Protein AF-A0A7X9HIG4-F1 (afdb_monomer)

Radius of gyration: 41.58 Å; Cα contacts (8 Å, |Δi|>4): 107; chains: 1; bounding box: 133×72×73 Å

pLDDT: mean 83.53, std 14.04, range [39.44, 98.5]

Solvent-accessible surface area (backbone atoms only — not comparable to full-atom values): 12980 Å² total; per-residue (Å²): 139,86,84,86,85,83,86,83,86,75,85,58,63,63,60,52,52,52,52,51,54,51,50,56,64,64,66,71,72,75,78,81,70,70,78,56,66,58,73,78,48,73,57,93,93,47,72,43,32,54,73,74,52,82,85,87,81,63,101,82,67,49,76,67,55,52,52,52,52,52,50,52,50,51,53,51,49,53,54,50,50,56,50,49,55,49,46,68,73,69,54,54,74,74,76,65,63,51,64,67,61,52,50,53,52,49,51,52,52,50,53,50,53,51,50,52,49,51,49,66,72,70,57,80,78,79,77,48,70,66,57,52,52,50,51,46,65,78,45,45,85,79,71,62,73,96,59,67,67,48,66,47,76,49,78,41,65,58,93,82,52,81,66,58,68,58,55,54,52,28,69,75,47,78,44,75,68,31,45,52,50,49,51,58,50,33,78,76,57,39,82,43,74,48,78,38,69,95,45,76,44,50,60,76,79,74,109

Secondary structure (DSSP, 8-state):
-PPPPPP----THHHHHHHHHHHHHHHT---------SEEEEETTEEEEGGGS-----TT--HHHHHHHHHHHHHHHHHHHHHHHHHHHHS-HHHH--HHHHHHHHHHHHHHHHHHHHHHHH------HHHHHHHHHHTGGGG--SS-EE-SEEEE--TT-TTHHHHHHHHHS--HHHHHHHHHHHHHH-SEEEE-TT--EEGGGT-

Structure (mmCIF, N/CA/C/O backbone):
data_AF-A0A7X9HIG4-F1
#
_entry.id   AF-A0A7X9HIG4-F1
#
loop_
_atom_site.group_PDB
_atom_site.id
_atom_site.type_symbol
_atom_site.label_atom_id
_atom_site.label_alt_id
_atom_site.label_comp_id
_atom_site.label_asym_id
_atom_site.label_entity_id
_atom_site.label_seq_id
_atom_site.pdbx_PDB_ins_code
_atom_site.Cartn_x
_atom_site.Cartn_y
_atom_site.Cartn_z
_atom_site.occupancy
_atom_site.B_iso_or_equiv
_atom_site.auth_seq_id
_atom_site.auth_comp_id
_atom_site.auth_asym_id
_atom_site.auth_atom_id
_atom_site.pdbx_PDB_model_num
ATOM 1 N N . MET A 1 1 ? 84.918 -50.912 -11.065 1.00 39.44 1 MET A N 1
ATOM 2 C CA . MET A 1 1 ? 84.453 -50.068 -12.187 1.00 39.44 1 MET A CA 1
ATOM 3 C C . MET A 1 1 ? 82.941 -49.913 -12.063 1.00 39.44 1 MET A C 1
ATOM 5 O O . MET A 1 1 ? 82.268 -50.929 -12.184 1.00 39.44 1 MET A O 1
ATOM 9 N N . PRO A 1 2 ? 82.396 -48.730 -11.730 1.00 42.28 2 PRO A N 1
ATOM 10 C CA . PRO A 1 2 ? 80.953 -48.512 -11.699 1.00 42.28 2 PRO A CA 1
ATOM 11 C C . PRO A 1 2 ? 80.461 -47.906 -13.023 1.00 42.28 2 PRO A C 1
ATOM 13 O O . PRO A 1 2 ? 81.111 -47.033 -13.593 1.00 42.28 2 PRO A O 1
ATOM 16 N N . VAL A 1 3 ? 79.308 -48.370 -13.503 1.00 40.38 3 VAL A N 1
ATOM 17 C CA . VAL A 1 3 ? 78.622 -47.850 -14.695 1.00 40.38 3 VAL A CA 1
ATOM 18 C C . VAL A 1 3 ? 77.468 -46.964 -14.221 1.00 40.38 3 VAL A C 1
ATOM 20 O O . VAL A 1 3 ? 76.583 -47.437 -13.513 1.00 40.38 3 VAL A O 1
ATOM 23 N N . GLN A 1 4 ? 77.479 -45.679 -14.584 1.00 42.81 4 GLN A N 1
ATOM 24 C CA . GLN A 1 4 ? 76.347 -44.769 -14.381 1.00 42.81 4 GLN A CA 1
ATOM 25 C C . GLN A 1 4 ? 75.373 -44.879 -15.560 1.00 42.81 4 GLN A C 1
ATOM 27 O O . GLN A 1 4 ? 75.762 -44.711 -16.714 1.00 42.81 4 GLN A O 1
ATOM 32 N N . ILE A 1 5 ? 74.098 -45.133 -15.261 1.00 50.16 5 ILE A N 1
ATOM 33 C CA . ILE A 1 5 ? 72.997 -45.141 -16.231 1.00 50.16 5 ILE A CA 1
ATOM 34 C C . ILE A 1 5 ? 72.329 -43.759 -16.201 1.00 50.16 5 ILE A C 1
ATOM 36 O O . ILE A 1 5 ? 71.767 -43.365 -15.183 1.00 50.16 5 ILE A O 1
ATOM 40 N N . TYR A 1 6 ? 72.369 -43.030 -17.318 1.00 44.28 6 TYR A N 1
ATOM 41 C CA . TYR A 1 6 ? 71.594 -41.802 -17.521 1.00 44.28 6 TYR A CA 1
ATOM 42 C C . TYR A 1 6 ? 70.259 -42.133 -18.203 1.00 44.28 6 TYR A C 1
ATOM 44 O O . TYR A 1 6 ? 70.237 -42.609 -19.338 1.00 44.28 6 TYR A O 1
ATOM 52 N N . VAL A 1 7 ? 69.136 -41.849 -17.536 1.00 48.25 7 VAL A N 1
ATOM 53 C CA . VAL A 1 7 ? 67.792 -41.930 -18.133 1.00 48.25 7 VAL A CA 1
ATOM 54 C C . VAL A 1 7 ? 67.469 -40.602 -18.821 1.00 48.25 7 VAL A C 1
ATOM 56 O O . VAL A 1 7 ? 67.407 -39.547 -18.195 1.00 48.25 7 VAL A O 1
ATOM 59 N N . ARG A 1 8 ? 67.275 -40.661 -20.140 1.00 41.88 8 ARG A N 1
ATOM 60 C CA . ARG A 1 8 ? 66.945 -39.532 -21.018 1.00 41.88 8 ARG A CA 1
ATOM 61 C C . ARG A 1 8 ? 65.430 -39.311 -21.026 1.00 41.88 8 ARG A C 1
ATOM 63 O O . ARG A 1 8 ? 64.694 -40.096 -21.614 1.00 41.88 8 ARG A O 1
ATOM 70 N N . ILE A 1 9 ? 64.964 -38.242 -20.386 1.00 55.28 9 ILE A N 1
ATOM 71 C CA . ILE A 1 9 ? 63.539 -37.887 -20.307 1.00 55.28 9 ILE A CA 1
ATOM 72 C C . ILE A 1 9 ? 63.127 -37.197 -21.623 1.00 55.28 9 ILE A C 1
ATOM 74 O O . ILE A 1 9 ? 63.681 -36.161 -21.990 1.00 55.28 9 ILE A O 1
ATOM 78 N N . TRP A 1 10 ? 62.194 -37.794 -22.372 1.00 53.44 10 TRP A N 1
ATOM 79 C CA . TRP A 1 10 ? 61.625 -37.237 -23.612 1.00 53.44 10 TRP A CA 1
ATOM 80 C C . TRP A 1 10 ? 60.600 -36.114 -23.329 1.00 53.44 10 TRP A C 1
ATOM 82 O O . TRP A 1 10 ? 59.953 -36.126 -22.280 1.00 53.44 10 TRP A O 1
ATOM 92 N N . PRO A 1 11 ? 60.393 -35.149 -24.253 1.00 50.03 11 PRO A N 1
ATOM 93 C CA 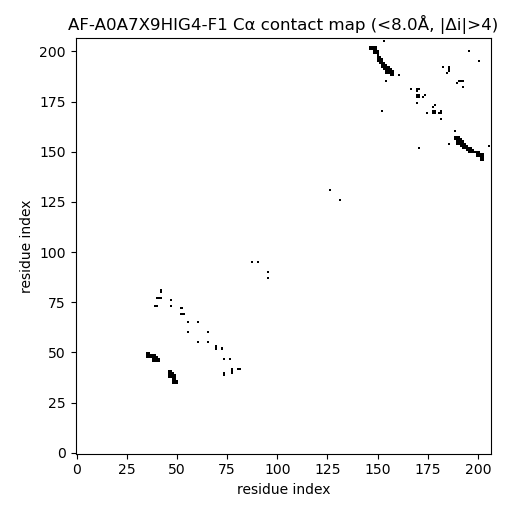. PRO A 1 11 ? 59.603 -33.938 -24.022 1.00 50.03 11 PRO A CA 1
ATOM 94 C C . PRO A 1 11 ? 58.093 -34.197 -24.184 1.00 50.03 11 PRO A C 1
ATOM 96 O O . PRO A 1 11 ? 57.439 -33.632 -25.055 1.00 50.03 11 PRO A O 1
ATOM 99 N N . ALA A 1 12 ? 57.510 -35.046 -23.337 1.00 55.34 12 ALA A N 1
ATOM 100 C CA . ALA A 1 12 ? 56.061 -35.282 -23.316 1.00 55.34 12 ALA A CA 1
ATOM 101 C C . ALA A 1 12 ? 55.268 -34.091 -22.726 1.00 55.34 12 ALA A C 1
ATOM 103 O O . ALA A 1 12 ? 54.062 -33.971 -22.938 1.00 55.34 12 ALA A O 1
ATOM 104 N N . GLY A 1 13 ? 55.944 -33.165 -22.032 1.00 57.47 13 GLY A N 1
ATOM 105 C CA . GLY A 1 13 ? 55.312 -32.054 -21.308 1.00 57.47 13 GLY A CA 1
ATOM 106 C C . GLY A 1 13 ? 54.582 -31.028 -22.183 1.00 57.47 13 GLY A C 1
ATOM 107 O O . GLY A 1 13 ? 53.607 -30.434 -21.730 1.00 57.47 13 GLY A O 1
ATOM 108 N N . LYS A 1 14 ? 54.989 -30.844 -23.450 1.00 57.41 14 LYS A N 1
ATOM 109 C CA . LYS A 1 14 ? 54.321 -29.888 -24.356 1.00 57.41 14 LYS A CA 1
ATOM 110 C C . LYS A 1 14 ? 52.933 -30.369 -24.780 1.00 57.41 14 LYS A C 1
ATOM 112 O O . LYS A 1 14 ? 51.997 -29.578 -24.780 1.00 57.41 14 LYS A O 1
ATOM 117 N N . TYR A 1 15 ? 52.791 -31.660 -25.077 1.00 65.50 15 TYR A N 1
ATOM 118 C CA . TYR A 1 15 ? 51.514 -32.257 -25.477 1.00 65.50 15 TYR A CA 1
ATOM 119 C C . TYR A 1 15 ? 50.568 -32.435 -24.289 1.00 65.50 15 TYR A C 1
ATOM 121 O O . TYR A 1 15 ? 49.371 -32.226 -24.434 1.00 65.50 15 TYR A O 1
ATOM 129 N N . ILE A 1 16 ? 51.107 -32.736 -23.103 1.00 70.81 16 ILE A N 1
ATOM 130 C CA . ILE A 1 16 ? 50.327 -32.828 -21.860 1.00 70.81 16 ILE A CA 1
ATOM 131 C C . ILE A 1 16 ? 49.772 -31.453 -21.463 1.00 70.81 16 ILE A C 1
ATOM 133 O O . ILE A 1 16 ? 48.601 -31.354 -21.112 1.00 70.81 16 ILE A O 1
ATOM 137 N N . SER A 1 17 ? 50.567 -30.386 -21.594 1.00 68.31 17 SER A N 1
ATOM 138 C CA . SER A 1 17 ? 50.106 -29.010 -21.355 1.00 68.31 17 SER A CA 1
ATOM 139 C C . SER A 1 17 ? 49.011 -28.586 -22.347 1.00 68.31 17 SER A C 1
ATOM 141 O O . SER A 1 17 ? 47.991 -28.029 -21.946 1.00 68.31 17 SER A O 1
ATOM 143 N N . LEU A 1 18 ? 49.159 -28.938 -23.630 1.00 73.75 18 LEU A N 1
ATOM 144 C CA . LEU A 1 18 ? 48.149 -28.685 -24.666 1.00 73.75 18 LEU A CA 1
ATOM 145 C C . LEU A 1 18 ? 46.850 -29.475 -24.439 1.00 73.75 18 LEU A C 1
ATOM 147 O O . LEU A 1 18 ? 45.763 -28.934 -24.627 1.00 73.75 18 LEU A O 1
ATOM 151 N N . LEU A 1 19 ? 46.953 -30.728 -23.993 1.00 76.56 19 LEU A N 1
ATOM 152 C CA . LEU A 1 19 ? 45.803 -31.575 -23.673 1.00 76.56 19 LEU A CA 1
ATOM 153 C C . LEU A 1 19 ? 45.064 -31.072 -22.424 1.00 76.56 19 LEU A C 1
ATOM 155 O O . LEU A 1 19 ? 43.836 -31.082 -22.390 1.00 76.56 19 LEU A O 1
ATOM 159 N N . PHE A 1 20 ? 45.797 -30.576 -21.424 1.00 77.12 20 PHE A N 1
ATOM 160 C CA . PHE A 1 20 ? 45.222 -29.981 -20.217 1.00 77.12 20 PHE A CA 1
ATOM 161 C C . PHE A 1 20 ? 44.523 -28.646 -20.517 1.00 77.12 20 PHE A C 1
ATOM 163 O O . PHE A 1 20 ? 43.414 -28.409 -20.040 1.00 77.12 20 PHE A O 1
ATOM 170 N N . LEU A 1 21 ? 45.111 -27.812 -21.384 1.00 76.50 21 LEU A N 1
ATOM 171 C CA . LEU A 1 21 ? 44.487 -26.578 -21.872 1.00 76.50 21 LEU A CA 1
ATOM 172 C C . LEU A 1 21 ? 43.193 -26.870 -22.655 1.00 76.50 21 LEU A C 1
ATOM 174 O O . LEU A 1 21 ? 42.183 -26.199 -22.454 1.00 76.50 21 LEU A O 1
ATOM 178 N N . LEU A 1 22 ? 43.195 -27.907 -23.500 1.00 76.56 22 LEU A N 1
ATOM 179 C CA . LEU A 1 22 ? 42.014 -28.352 -24.247 1.00 76.56 22 LEU A CA 1
ATOM 180 C C . LEU A 1 22 ? 40.901 -28.861 -23.314 1.00 76.56 22 LEU A C 1
ATOM 182 O O . LEU A 1 22 ? 39.724 -28.579 -23.541 1.00 76.56 22 LEU A O 1
ATOM 186 N N . LEU A 1 23 ? 41.267 -29.563 -22.236 1.00 73.75 23 LEU A N 1
ATOM 187 C CA . LEU A 1 23 ? 40.323 -30.066 -21.236 1.00 73.75 23 LEU A CA 1
ATOM 188 C C . LEU A 1 23 ? 39.630 -28.925 -20.466 1.00 73.75 23 LEU A C 1
ATOM 190 O O . LEU A 1 23 ? 38.434 -29.008 -20.193 1.00 73.75 23 LEU A O 1
ATOM 194 N N . ILE A 1 24 ? 40.353 -27.837 -20.167 1.00 75.25 24 ILE A N 1
ATOM 195 C CA . ILE A 1 24 ? 39.804 -26.643 -19.497 1.00 75.25 24 ILE A CA 1
ATOM 196 C C . ILE A 1 24 ? 38.806 -25.909 -20.405 1.00 75.25 24 ILE A C 1
ATOM 198 O O . ILE A 1 24 ? 37.760 -25.465 -19.932 1.00 75.25 24 ILE A O 1
ATOM 202 N N . VAL A 1 25 ? 39.078 -25.828 -21.714 1.00 74.50 25 VAL A N 1
ATOM 203 C CA . VAL A 1 25 ? 38.147 -25.222 -22.686 1.00 74.50 25 VAL A CA 1
ATOM 204 C C . VAL A 1 25 ? 36.858 -26.046 -22.812 1.00 74.50 25 VAL A C 1
ATOM 206 O O . VAL A 1 25 ? 35.772 -25.476 -22.910 1.00 74.50 25 VAL A O 1
ATOM 209 N N . LEU A 1 26 ? 36.947 -27.379 -22.742 1.00 68.69 26 LEU A N 1
ATOM 210 C CA . LEU A 1 26 ? 35.781 -28.272 -22.797 1.00 68.69 26 LEU A CA 1
ATOM 211 C C . LEU A 1 26 ? 34.963 -28.282 -21.491 1.00 68.69 26 LEU A C 1
ATOM 213 O O . LEU A 1 26 ? 33.745 -28.455 -21.536 1.00 68.69 26 LEU A O 1
ATOM 217 N N . ALA A 1 27 ? 35.591 -28.038 -20.337 1.00 68.56 27 ALA A N 1
ATOM 218 C CA . ALA A 1 27 ? 34.914 -27.983 -19.037 1.00 68.56 27 ALA A CA 1
ATOM 219 C C . ALA A 1 27 ? 34.090 -26.693 -18.807 1.00 68.56 27 ALA A C 1
ATOM 221 O O . ALA A 1 27 ? 33.287 -26.633 -17.877 1.00 68.56 27 ALA A O 1
ATOM 222 N N . GLY A 1 28 ? 34.240 -25.670 -19.658 1.00 62.97 28 GLY A N 1
ATOM 223 C CA . GLY A 1 28 ? 33.566 -24.371 -19.523 1.00 62.97 28 GLY A CA 1
ATOM 224 C C . GLY A 1 28 ? 32.100 -24.313 -19.983 1.00 62.97 28 GLY A C 1
ATOM 225 O O . GLY A 1 28 ? 31.468 -23.264 -19.868 1.00 62.97 28 GLY A O 1
ATOM 226 N N . CYS A 1 29 ? 31.526 -25.403 -20.504 1.00 62.56 29 CYS A N 1
ATOM 227 C CA . CYS A 1 29 ? 30.149 -25.428 -21.012 1.00 62.56 29 CYS A CA 1
ATOM 228 C C . CYS A 1 29 ? 29.201 -26.264 -20.138 1.00 62.56 29 CYS A C 1
ATOM 230 O O . CYS A 1 29 ? 28.629 -27.252 -20.585 1.00 62.56 29 CYS A O 1
ATOM 232 N N . SER A 1 30 ? 28.937 -25.814 -18.910 1.00 57.31 30 SER A N 1
ATOM 233 C CA . SER A 1 30 ? 27.754 -26.240 -18.146 1.00 57.31 30 SER A CA 1
ATOM 234 C C . SER A 1 30 ? 26.726 -25.108 -18.068 1.00 57.31 30 SER A C 1
ATOM 236 O O . SER A 1 30 ? 26.277 -24.679 -17.006 1.00 57.31 30 SER A O 1
ATOM 238 N N . ARG A 1 31 ? 26.294 -24.599 -19.232 1.00 55.84 31 ARG A N 1
ATOM 239 C CA . ARG A 1 31 ? 25.109 -23.734 -19.278 1.00 55.84 31 ARG A CA 1
ATOM 240 C C . ARG A 1 31 ? 23.896 -24.624 -19.048 1.00 55.84 31 ARG A C 1
ATOM 242 O O . ARG A 1 31 ? 23.344 -25.178 -19.994 1.00 55.84 31 ARG A O 1
ATOM 249 N N . ASN A 1 32 ? 23.513 -24.760 -17.783 1.00 53.25 32 ASN A N 1
ATOM 250 C CA . ASN A 1 32 ? 22.322 -25.464 -17.331 1.00 53.25 32 ASN A CA 1
ATOM 251 C C . ASN A 1 32 ? 21.085 -24.706 -17.850 1.00 53.25 32 ASN A C 1
ATOM 253 O O . ASN A 1 32 ? 20.435 -23.939 -17.138 1.00 53.25 32 ASN A O 1
ATOM 257 N N . LYS A 1 33 ? 20.809 -24.823 -19.153 1.00 56.31 33 LYS A N 1
ATOM 258 C CA . LYS A 1 33 ? 19.585 -24.320 -19.761 1.00 56.31 33 LYS A CA 1
ATOM 259 C C . LYS A 1 33 ? 18.484 -25.217 -19.221 1.00 56.31 33 LYS A C 1
ATOM 261 O O . LYS A 1 33 ? 18.259 -26.299 -19.752 1.00 56.31 33 LYS A O 1
ATOM 266 N N . LYS A 1 34 ? 17.811 -24.777 -18.151 1.00 58.66 34 LYS A N 1
ATOM 267 C CA . LYS A 1 34 ? 16.470 -25.276 -17.834 1.00 58.66 34 LYS A CA 1
ATOM 268 C C . LYS A 1 34 ? 15.711 -25.266 -19.153 1.00 58.66 34 LYS A C 1
ATOM 270 O O . LYS A 1 34 ? 15.577 -24.196 -19.744 1.00 58.66 34 LYS A O 1
ATOM 275 N N . ASN A 1 35 ? 15.319 -26.440 -19.646 1.00 63.44 35 ASN A N 1
ATOM 276 C CA . ASN A 1 35 ? 14.494 -26.526 -20.840 1.00 63.44 35 ASN A CA 1
ATOM 277 C C . ASN A 1 35 ? 13.255 -25.676 -20.541 1.00 63.44 35 ASN A C 1
ATOM 279 O O . ASN A 1 35 ? 12.509 -26.029 -19.627 1.00 63.44 35 ASN A O 1
ATOM 283 N N . PRO A 1 36 ? 13.053 -24.535 -21.221 1.00 64.25 36 PRO A N 1
ATOM 284 C CA . PRO A 1 36 ? 12.025 -23.572 -20.833 1.00 64.25 36 PRO A CA 1
ATOM 285 C C . PRO A 1 36 ? 10.603 -24.117 -21.059 1.00 64.25 36 PRO A C 1
ATOM 287 O O . PRO A 1 36 ? 9.624 -23.455 -20.722 1.00 64.25 36 PRO A O 1
ATOM 290 N N . GLY A 1 37 ? 10.483 -25.344 -21.567 1.00 76.38 37 GLY A N 1
ATOM 291 C CA . GLY A 1 37 ? 9.233 -26.019 -21.867 1.00 76.38 37 GLY A CA 1
ATOM 292 C C . GLY A 1 37 ? 8.800 -25.752 -23.301 1.00 76.38 37 GLY A C 1
ATOM 293 O O . GLY A 1 37 ? 9.597 -25.353 -24.153 1.00 76.38 37 GLY A O 1
ATOM 294 N N . ARG A 1 38 ? 7.517 -25.984 -23.569 1.00 88.75 38 ARG A N 1
ATOM 295 C CA . ARG A 1 38 ? 6.911 -25.761 -24.880 1.00 88.75 38 ARG A CA 1
ATOM 296 C C . ARG A 1 38 ? 6.745 -24.253 -25.144 1.00 88.75 38 ARG A C 1
ATOM 298 O O . ARG A 1 38 ? 6.261 -23.544 -24.256 1.00 88.75 38 ARG A O 1
ATOM 305 N N . PRO A 1 39 ? 7.106 -23.737 -26.334 1.00 91.75 39 PRO A N 1
ATOM 306 C CA . PRO A 1 39 ? 6.759 -22.372 -26.715 1.00 91.75 39 PRO A CA 1
ATOM 307 C C . PRO A 1 39 ? 5.241 -22.259 -26.919 1.00 91.75 39 PRO A C 1
ATOM 309 O O . PRO A 1 39 ? 4.629 -23.099 -27.581 1.00 91.75 39 PRO A O 1
ATOM 312 N N . VAL A 1 40 ? 4.638 -21.221 -26.343 1.00 93.38 40 VAL A N 1
ATOM 313 C CA . VAL A 1 40 ? 3.189 -20.958 -26.394 1.00 93.38 40 VAL A CA 1
ATOM 314 C C . VAL A 1 40 ? 2.831 -19.752 -27.266 1.00 93.38 40 VAL A C 1
ATOM 316 O O . VAL A 1 40 ? 1.696 -19.657 -27.722 1.00 93.38 40 VAL A O 1
ATOM 319 N N . ALA A 1 41 ? 3.783 -18.850 -27.529 1.00 94.12 41 ALA A N 1
ATOM 320 C CA . ALA A 1 41 ? 3.640 -17.744 -28.478 1.00 94.12 41 ALA A CA 1
ATOM 321 C C . ALA A 1 41 ? 5.008 -17.269 -29.0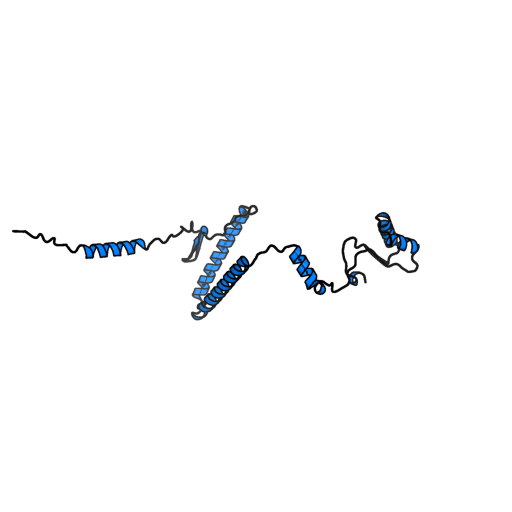00 1.00 94.12 41 ALA A C 1
ATOM 323 O O . ALA A 1 41 ? 6.039 -17.512 -28.368 1.00 94.12 41 ALA A O 1
ATOM 324 N N . MET A 1 42 ? 5.012 -16.568 -30.137 1.00 94.19 42 MET A N 1
ATOM 325 C CA . MET A 1 42 ? 6.214 -16.016 -30.768 1.00 94.19 42 MET A CA 1
ATOM 326 C C . MET A 1 42 ? 5.912 -14.660 -31.416 1.00 94.19 42 MET A C 1
ATOM 328 O O . MET A 1 42 ? 4.877 -14.508 -32.063 1.00 94.19 42 MET A O 1
ATOM 332 N N . VAL A 1 43 ? 6.818 -13.692 -31.253 1.00 94.81 43 VAL A N 1
ATOM 333 C CA . VAL A 1 43 ? 6.808 -12.394 -31.953 1.00 94.81 43 VAL A CA 1
ATOM 334 C C . VAL A 1 43 ? 8.229 -12.110 -32.438 1.00 94.81 43 VAL A C 1
ATOM 336 O O . VAL A 1 43 ? 9.149 -11.986 -31.625 1.00 94.81 43 VAL A O 1
ATOM 339 N N . GLY A 1 44 ? 8.428 -12.077 -33.758 1.00 91.19 44 GLY A N 1
ATOM 340 C CA . GLY A 1 44 ? 9.761 -12.015 -34.364 1.00 91.19 44 GLY A CA 1
ATOM 341 C C . GLY A 1 44 ? 10.650 -13.164 -33.871 1.00 91.19 44 GLY A C 1
ATOM 342 O O . GLY A 1 44 ? 10.290 -14.331 -33.991 1.00 91.19 44 GLY A O 1
ATOM 343 N N . ASN A 1 45 ? 11.780 -12.824 -33.244 1.00 90.56 45 ASN A N 1
ATOM 344 C CA . ASN A 1 45 ? 12.728 -13.790 -32.667 1.00 90.56 45 ASN A CA 1
ATOM 345 C C . ASN A 1 45 ? 12.530 -14.033 -31.157 1.00 90.56 45 ASN A C 1
ATOM 347 O O . ASN A 1 45 ? 13.380 -14.650 -30.507 1.00 90.56 45 ASN A O 1
ATOM 351 N N . LYS A 1 46 ? 11.453 -13.511 -30.559 1.00 93.44 46 LYS A N 1
ATOM 352 C CA . LYS A 1 46 ? 11.142 -13.684 -29.134 1.00 93.44 46 LYS A CA 1
ATOM 353 C C . LYS A 1 46 ? 10.087 -14.770 -28.963 1.00 93.44 46 LYS A C 1
ATOM 355 O O . LYS A 1 46 ? 9.072 -14.773 -29.654 1.00 93.44 46 LYS A O 1
ATOM 360 N N . TYR A 1 47 ? 10.310 -15.647 -27.990 1.00 94.31 47 TYR A N 1
ATOM 361 C CA . TYR A 1 47 ? 9.423 -16.757 -27.653 1.00 94.31 47 TYR A CA 1
ATOM 362 C C . TYR A 1 47 ? 8.911 -16.590 -26.225 1.00 94.31 47 TYR A C 1
ATOM 364 O O . TYR A 1 47 ? 9.691 -16.272 -25.324 1.00 94.31 47 TYR A O 1
ATOM 372 N N . LEU A 1 48 ? 7.616 -16.829 -26.031 1.00 94.31 48 LEU A N 1
ATOM 373 C CA . LEU A 1 48 ? 7.015 -17.020 -24.718 1.00 94.31 48 LEU A CA 1
ATOM 374 C C . LEU A 1 48 ? 6.896 -18.517 -24.469 1.00 94.31 48 LEU A C 1
ATOM 376 O O . LEU A 1 48 ? 6.290 -19.231 -25.270 1.00 94.31 48 LEU A O 1
ATOM 380 N N . TYR A 1 49 ? 7.452 -18.983 -23.362 1.00 93.75 49 TYR A N 1
ATOM 381 C CA . TYR A 1 49 ? 7.415 -20.386 -22.979 1.00 93.75 49 TYR A CA 1
ATOM 382 C C . TYR A 1 49 ? 6.395 -20.651 -21.880 1.00 93.75 49 TYR A C 1
ATOM 384 O O . TYR A 1 49 ? 6.083 -19.776 -21.074 1.00 93.75 49 TYR A O 1
ATOM 392 N N . GLU A 1 50 ? 5.914 -21.890 -21.815 1.00 89.81 50 GLU A N 1
ATOM 393 C CA . GLU A 1 50 ? 4.962 -22.335 -20.797 1.00 89.81 50 GLU A CA 1
ATOM 394 C C . GLU A 1 50 ? 5.453 -22.075 -19.363 1.00 89.81 50 GLU A C 1
ATOM 396 O O . GLU A 1 50 ? 4.674 -21.634 -18.524 1.00 89.81 50 GLU A O 1
ATOM 401 N N . SER A 1 51 ? 6.754 -22.237 -19.098 1.00 88.88 51 SER A N 1
ATOM 402 C CA . SER A 1 51 ? 7.358 -21.955 -17.782 1.00 88.88 51 SER A CA 1
ATOM 403 C C . SER A 1 51 ? 7.276 -20.491 -17.336 1.00 88.88 51 SER A C 1
ATOM 405 O O . SER A 1 51 ? 7.488 -20.198 -16.162 1.00 88.88 51 SER A O 1
ATOM 407 N N . GLN A 1 52 ? 6.997 -19.570 -18.261 1.00 88.56 52 GLN A N 1
ATOM 408 C CA . GLN A 1 52 ? 6.859 -18.139 -17.988 1.00 88.56 52 GLN A CA 1
ATOM 409 C C . GLN A 1 52 ? 5.402 -17.730 -17.750 1.00 88.56 52 GLN A C 1
ATOM 411 O O . GLN A 1 52 ? 5.138 -16.573 -17.421 1.00 88.56 52 GLN A O 1
ATOM 416 N N . LEU A 1 53 ? 4.449 -18.650 -17.934 1.00 88.56 53 LEU A N 1
ATOM 417 C CA . LEU A 1 53 ? 3.054 -18.395 -17.609 1.00 88.56 53 LEU A CA 1
ATOM 418 C C . LEU A 1 53 ? 2.873 -18.355 -16.084 1.00 88.56 53 LEU A C 1
ATOM 420 O O . LEU A 1 53 ? 3.536 -19.103 -15.363 1.00 88.56 53 LEU A O 1
ATOM 424 N N . PRO A 1 54 ? 1.973 -17.498 -15.573 1.00 83.69 54 PRO A N 1
ATOM 425 C CA . PRO A 1 54 ? 1.714 -17.419 -14.143 1.00 83.69 54 PRO A CA 1
ATOM 426 C C . PRO A 1 54 ? 1.241 -18.775 -13.613 1.00 83.69 54 PRO A C 1
ATOM 428 O O . PRO A 1 54 ? 0.347 -19.400 -14.190 1.00 83.69 54 PRO A O 1
ATOM 431 N N . ALA A 1 55 ? 1.827 -19.212 -12.498 1.00 80.50 55 ALA A N 1
ATOM 432 C CA . ALA A 1 55 ? 1.352 -20.382 -11.777 1.00 80.50 55 ALA A CA 1
ATOM 433 C C . ALA A 1 55 ? -0.046 -20.079 -11.220 1.00 80.50 55 ALA A C 1
ATOM 435 O O . ALA A 1 55 ? -0.218 -19.209 -10.369 1.00 80.50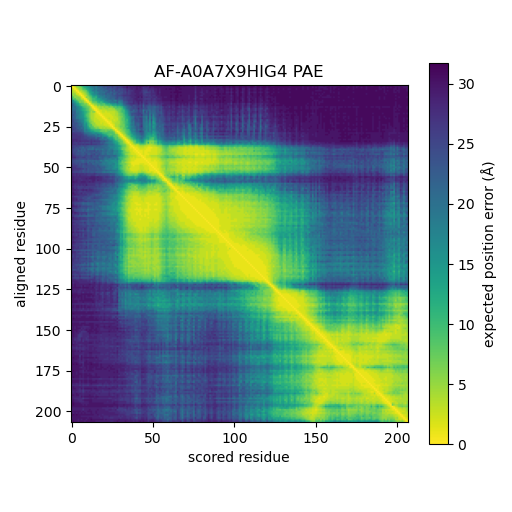 55 ALA A O 1
ATOM 436 N N . LEU A 1 56 ? -1.059 -20.769 -11.741 1.00 75.81 56 LEU A N 1
ATOM 437 C CA . LEU A 1 56 ? -2.434 -20.651 -11.268 1.00 75.81 56 LEU A CA 1
ATOM 438 C C . LEU A 1 56 ? -2.652 -21.702 -10.181 1.00 75.81 56 LEU A C 1
ATOM 440 O O . LEU A 1 56 ? -3.054 -22.823 -10.474 1.00 75.81 56 LEU A O 1
ATOM 444 N N . SER A 1 57 ? -2.330 -21.357 -8.936 1.00 59.84 57 SER A N 1
ATOM 445 C CA . SER A 1 57 ? -2.523 -22.232 -7.778 1.00 59.84 57 SER A CA 1
ATOM 446 C C . SER A 1 57 ? -3.438 -21.558 -6.761 1.00 59.84 57 SER A C 1
ATOM 448 O O . SER A 1 57 ? -3.028 -20.636 -6.060 1.00 59.84 57 SER A O 1
ATOM 450 N N . GLY A 1 58 ? -4.682 -22.023 -6.686 1.00 63.31 58 GLY A N 1
ATOM 451 C CA . GLY A 1 58 ? -5.642 -21.638 -5.659 1.00 63.31 58 GLY A CA 1
ATOM 452 C C . GLY A 1 58 ? -6.889 -22.523 -5.743 1.00 63.31 58 GLY A C 1
ATOM 453 O O . GLY A 1 58 ? -7.284 -22.879 -6.854 1.00 63.31 58 GLY A O 1
ATOM 454 N N . PRO A 1 59 ? -7.523 -22.876 -4.608 1.00 59.97 59 PRO A N 1
ATOM 455 C CA . PRO A 1 59 ? -8.700 -23.754 -4.577 1.00 59.97 59 PRO A CA 1
ATOM 456 C C . PRO A 1 59 ? -9.922 -23.180 -5.320 1.00 59.97 59 PRO A C 1
ATOM 458 O O . PRO A 1 59 ? -10.874 -23.906 -5.582 1.00 59.97 59 PRO A O 1
ATOM 461 N N . SER A 1 60 ? -9.882 -21.897 -5.696 1.00 64.81 60 SER A N 1
ATOM 462 C CA . SER A 1 60 ? -11.012 -21.146 -6.257 1.00 64.81 60 SER A CA 1
ATOM 463 C C . SER A 1 60 ? -10.925 -20.863 -7.766 1.00 64.81 60 SER A C 1
ATOM 465 O O . SER A 1 60 ? -11.753 -20.115 -8.280 1.00 64.81 60 SER A O 1
ATOM 467 N N . ILE A 1 61 ? -9.932 -21.394 -8.496 1.00 76.44 61 ILE A N 1
ATOM 468 C CA . ILE A 1 61 ? -9.783 -21.125 -9.941 1.00 76.44 61 ILE A CA 1
ATOM 469 C C . ILE A 1 61 ? -10.417 -22.260 -10.751 1.00 76.44 61 ILE A C 1
ATOM 471 O O . ILE A 1 61 ? -9.893 -23.373 -10.792 1.00 76.44 61 ILE A O 1
ATOM 475 N N . SER A 1 62 ? -11.524 -21.975 -11.444 1.00 80.69 62 SER A N 1
ATOM 476 C CA . SER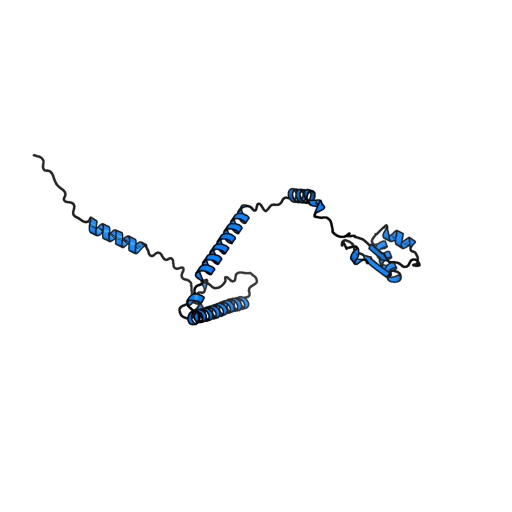 A 1 62 ? -12.142 -22.939 -12.360 1.00 80.69 62 SER A CA 1
ATOM 477 C C . SER A 1 62 ? -11.259 -23.205 -13.589 1.00 80.69 62 SER A C 1
ATOM 479 O O . SER A 1 62 ? -10.438 -22.373 -13.994 1.00 80.69 62 SER A O 1
ATOM 481 N N . ALA A 1 63 ? -11.455 -24.350 -14.253 1.00 76.50 63 ALA A N 1
ATOM 482 C CA . ALA A 1 63 ? -10.731 -24.670 -15.486 1.00 76.50 63 ALA A CA 1
ATOM 483 C C . ALA A 1 63 ? -10.937 -23.596 -16.575 1.00 76.50 63 ALA A C 1
ATOM 485 O O . ALA A 1 63 ? -9.976 -23.199 -17.238 1.00 76.50 63 ALA A O 1
ATOM 486 N N . GLN A 1 64 ? -12.157 -23.069 -16.718 1.00 79.12 64 GLN A N 1
ATOM 487 C CA . GLN A 1 64 ? -12.479 -22.018 -17.688 1.00 79.12 64 GLN A CA 1
ATOM 488 C C . GLN A 1 64 ? -11.771 -20.698 -17.360 1.00 79.12 64 GLN A C 1
ATOM 490 O O . GLN A 1 64 ? -11.197 -20.063 -18.251 1.00 79.12 64 GLN A O 1
ATOM 495 N N . ASP A 1 65 ? -11.737 -20.315 -16.083 1.00 82.25 65 ASP A N 1
ATOM 496 C CA . ASP A 1 65 ? -11.049 -19.100 -15.646 1.00 82.25 65 ASP A CA 1
ATOM 497 C C . ASP A 1 65 ? -9.538 -19.225 -15.836 1.00 82.25 65 ASP A C 1
ATOM 499 O O . ASP A 1 65 ? -8.893 -18.289 -16.310 1.00 82.25 65 ASP A O 1
ATOM 503 N N . SER A 1 66 ? -8.977 -20.414 -15.600 1.00 84.56 66 SER A N 1
ATOM 504 C CA . SER A 1 66 ? -7.555 -20.671 -15.836 1.00 84.56 66 SER A CA 1
ATOM 505 C C . SER A 1 66 ? -7.147 -20.492 -17.306 1.00 84.56 66 SER A C 1
ATOM 507 O O . SER A 1 66 ? -6.074 -19.960 -17.608 1.00 84.56 66 SER A O 1
ATOM 509 N N . ILE A 1 67 ? -8.010 -20.906 -18.243 1.00 87.69 67 ILE A N 1
ATOM 510 C CA . ILE A 1 67 ? -7.790 -20.736 -19.684 1.00 87.69 67 ILE A CA 1
ATOM 511 C C . ILE A 1 67 ? -7.887 -19.254 -20.046 1.00 87.69 67 ILE A C 1
ATOM 513 O O . ILE A 1 67 ? -7.012 -18.741 -20.746 1.00 87.69 67 ILE A O 1
ATOM 517 N N . ARG A 1 68 ? -8.905 -18.546 -19.536 1.00 89.75 68 ARG A N 1
ATOM 518 C CA . ARG A 1 68 ? -9.091 -17.111 -19.793 1.00 89.75 68 ARG A CA 1
ATOM 519 C C . ARG A 1 68 ? -7.902 -16.288 -19.290 1.00 89.75 68 ARG A C 1
ATOM 521 O O . ARG A 1 68 ? -7.415 -15.428 -20.022 1.00 89.75 68 ARG A O 1
ATOM 528 N N . ILE A 1 69 ? -7.402 -16.575 -18.086 1.00 89.06 69 ILE A N 1
ATOM 529 C CA . ILE A 1 69 ? -6.249 -15.879 -17.493 1.00 89.06 69 ILE A CA 1
ATOM 530 C C . ILE A 1 69 ? -4.987 -16.111 -18.329 1.00 89.06 69 ILE A C 1
ATOM 532 O O . ILE A 1 69 ? -4.319 -15.148 -18.706 1.00 89.06 69 ILE A O 1
ATOM 536 N N . ARG A 1 70 ? -4.678 -17.370 -18.674 1.00 91.00 70 ARG A N 1
ATOM 537 C CA . ARG A 1 70 ? -3.500 -17.685 -19.499 1.00 91.00 70 ARG A CA 1
ATOM 538 C C . ARG A 1 70 ? -3.586 -17.058 -20.885 1.00 91.00 70 ARG A C 1
ATOM 540 O O . ARG A 1 70 ? -2.609 -16.464 -21.331 1.00 91.00 70 ARG A O 1
ATOM 547 N N . LYS A 1 71 ? -4.751 -17.114 -21.538 1.00 92.19 71 LYS A N 1
ATOM 548 C CA . LYS A 1 71 ? -4.966 -16.457 -22.833 1.00 92.19 71 LYS A CA 1
ATOM 549 C C . LYS A 1 71 ? -4.758 -14.944 -22.738 1.00 92.19 71 LYS A C 1
ATOM 551 O O . LYS A 1 71 ? -4.003 -14.391 -23.526 1.00 92.19 71 LYS A O 1
ATOM 556 N N . SER A 1 72 ? -5.342 -14.296 -21.728 1.00 94.25 72 SER A N 1
ATOM 557 C CA . SER A 1 72 ? -5.156 -12.860 -21.481 1.00 94.25 72 SER A CA 1
ATOM 558 C C . SER A 1 72 ? -3.682 -12.498 -21.265 1.00 94.25 72 SER A C 1
ATOM 560 O O . SER A 1 72 ? -3.208 -11.496 -21.797 1.00 94.25 72 SER A O 1
ATOM 562 N N . TYR A 1 73 ? -2.935 -13.324 -20.527 1.00 94.75 73 TYR A N 1
ATOM 563 C CA . TYR A 1 73 ? -1.498 -13.134 -20.330 1.00 94.75 73 TYR A CA 1
ATOM 564 C C . TYR A 1 73 ? -0.721 -13.225 -21.651 1.00 94.75 73 TYR A C 1
ATOM 566 O O . TYR A 1 73 ? 0.079 -12.338 -21.949 1.00 94.75 73 TYR A O 1
ATOM 574 N N . ILE A 1 74 ? -0.986 -14.259 -22.460 1.00 95.69 74 ILE A N 1
ATOM 575 C CA . ILE A 1 74 ? -0.353 -14.448 -23.773 1.00 95.69 74 ILE A CA 1
ATOM 576 C C . ILE A 1 74 ? -0.663 -13.260 -24.693 1.00 95.69 74 ILE A C 1
ATOM 578 O O . ILE A 1 74 ? 0.257 -12.674 -25.258 1.00 95.69 74 ILE A O 1
ATOM 582 N N . ASP A 1 75 ? -1.927 -12.842 -24.785 1.00 96.75 75 ASP A N 1
ATOM 583 C CA . ASP A 1 75 ? -2.344 -11.718 -25.630 1.00 96.75 75 ASP A CA 1
ATOM 584 C C . ASP A 1 75 ? -1.673 -10.403 -25.201 1.00 96.75 75 ASP A C 1
ATOM 586 O O . ASP A 1 75 ? -1.190 -9.637 -26.040 1.00 96.75 75 ASP A O 1
ATOM 590 N N . LYS A 1 76 ? -1.593 -10.139 -23.889 1.00 96.69 76 LYS A N 1
ATOM 591 C CA . LYS A 1 76 ? -0.873 -8.976 -23.343 1.00 96.69 76 LYS A CA 1
ATOM 592 C C . LYS A 1 76 ? 0.616 -9.035 -23.668 1.00 96.69 76 LYS A C 1
ATOM 594 O O . LYS A 1 76 ? 1.195 -8.015 -24.041 1.00 96.69 76 LYS A O 1
ATOM 599 N N . TRP A 1 77 ? 1.230 -10.209 -23.548 1.00 97.25 77 TRP A N 1
ATOM 600 C CA . TRP A 1 77 ? 2.635 -10.400 -23.886 1.00 97.25 77 TRP A CA 1
ATOM 601 C C . TRP A 1 77 ? 2.893 -10.128 -25.372 1.00 97.25 77 TRP A C 1
ATOM 603 O O . TRP A 1 77 ? 3.791 -9.347 -25.682 1.00 97.25 77 TRP A O 1
ATOM 613 N N . ILE A 1 78 ? 2.069 -10.673 -26.277 1.00 97.75 78 ILE A N 1
ATOM 614 C CA . ILE A 1 78 ? 2.179 -10.446 -27.728 1.00 97.75 78 ILE A CA 1
ATOM 615 C C . ILE A 1 78 ? 2.071 -8.952 -28.044 1.00 97.75 78 ILE A C 1
ATOM 617 O O . ILE A 1 78 ? 2.952 -8.398 -28.701 1.00 97.75 78 ILE A O 1
ATOM 621 N N . ARG A 1 79 ? 1.033 -8.275 -27.531 1.00 97.56 79 ARG A N 1
ATOM 622 C CA . ARG A 1 79 ? 0.844 -6.828 -27.733 1.00 97.56 79 ARG A CA 1
ATOM 623 C C . ARG A 1 79 ? 2.049 -6.031 -27.248 1.00 97.56 79 ARG A C 1
ATOM 625 O O . ARG A 1 79 ? 2.507 -5.139 -27.953 1.00 97.56 79 ARG A O 1
ATOM 632 N N . ARG A 1 80 ? 2.590 -6.373 -26.074 1.00 97.31 80 ARG A N 1
ATOM 633 C CA . ARG A 1 80 ? 3.793 -5.732 -25.533 1.00 97.31 80 ARG A CA 1
ATOM 634 C C . ARG A 1 80 ? 5.001 -5.926 -26.449 1.00 97.31 80 ARG A C 1
ATOM 636 O O . ARG A 1 80 ? 5.706 -4.956 -26.689 1.00 97.31 80 ARG A O 1
ATOM 643 N N . GLN A 1 81 ? 5.245 -7.136 -26.956 1.00 97.25 81 GLN A N 1
ATOM 644 C CA . GLN A 1 81 ? 6.376 -7.379 -27.859 1.00 97.25 81 GLN A CA 1
ATOM 645 C C . GLN A 1 81 ? 6.236 -6.603 -29.173 1.00 97.25 81 GLN A C 1
ATOM 647 O O . GLN A 1 81 ? 7.199 -5.981 -29.603 1.00 97.25 81 GLN A O 1
ATOM 652 N N . LEU A 1 82 ? 5.039 -6.570 -29.766 1.00 97.06 82 LEU A N 1
ATOM 653 C CA . LEU A 1 82 ? 4.781 -5.803 -30.990 1.00 97.06 82 LEU A CA 1
ATOM 654 C C . LEU A 1 82 ? 4.978 -4.295 -30.781 1.00 97.06 82 LEU A C 1
ATOM 656 O O . LEU A 1 82 ? 5.562 -3.621 -31.627 1.00 97.06 82 LEU A O 1
ATOM 660 N N . LEU A 1 83 ? 4.516 -3.761 -29.646 1.00 97.31 83 LEU A N 1
ATOM 661 C CA . LEU A 1 83 ? 4.732 -2.357 -29.291 1.00 97.31 83 LEU A CA 1
ATOM 662 C C . LEU A 1 83 ? 6.214 -2.046 -29.078 1.00 97.31 83 LEU A C 1
ATOM 664 O O . LEU A 1 83 ? 6.680 -1.021 -29.560 1.00 97.31 83 LEU A O 1
ATOM 668 N N . LEU A 1 84 ? 6.955 -2.930 -28.402 1.00 95.81 84 LEU A N 1
ATOM 669 C CA . LEU A 1 84 ? 8.402 -2.783 -28.230 1.00 95.81 84 LEU A CA 1
ATOM 670 C C . LEU A 1 84 ? 9.130 -2.810 -29.575 1.00 95.81 84 LEU A C 1
ATOM 672 O O . LEU A 1 84 ? 9.972 -1.957 -29.818 1.00 95.81 84 LEU A O 1
ATOM 676 N N . GLU A 1 85 ? 8.772 -3.727 -30.474 1.00 95.62 85 GLU A N 1
ATOM 677 C CA . GLU A 1 85 ? 9.347 -3.779 -31.820 1.00 95.62 85 GLU A CA 1
ATOM 678 C C . GLU A 1 85 ? 9.086 -2.478 -32.593 1.00 95.62 85 GLU A C 1
ATOM 680 O O . GLU A 1 85 ? 9.978 -1.952 -33.259 1.00 95.62 85 GLU A O 1
ATOM 685 N N . LYS A 1 86 ? 7.885 -1.903 -32.461 1.00 96.44 86 LYS A N 1
ATOM 686 C CA . LYS A 1 86 ? 7.572 -0.601 -33.059 1.00 96.44 86 LYS A CA 1
ATOM 687 C C . LYS A 1 86 ? 8.302 0.558 -32.391 1.00 96.44 86 LYS A C 1
ATOM 689 O O . LYS A 1 86 ? 8.731 1.457 -33.107 1.00 96.44 86 LYS A O 1
ATOM 694 N N . ALA A 1 87 ? 8.472 0.548 -31.074 1.00 96.19 87 ALA A N 1
ATOM 695 C CA . ALA A 1 87 ? 9.272 1.553 -30.380 1.00 96.19 87 ALA A CA 1
ATOM 696 C C . ALA A 1 87 ? 10.730 1.508 -30.864 1.00 96.19 87 ALA A C 1
ATOM 698 O O . ALA A 1 87 ? 11.289 2.533 -31.240 1.00 96.19 87 ALA A O 1
ATOM 699 N N . GLU A 1 88 ? 11.305 0.312 -30.986 1.00 94.00 88 GLU A N 1
ATOM 700 C CA . GLU A 1 88 ? 12.655 0.116 -31.520 1.00 94.00 88 GLU A CA 1
ATOM 701 C C . GLU A 1 88 ? 12.804 0.584 -32.971 1.00 94.00 88 GLU A C 1
ATOM 703 O O . GLU A 1 88 ? 13.864 1.054 -33.369 1.00 94.00 88 GLU A O 1
ATOM 708 N N . GLN A 1 89 ? 11.763 0.484 -33.790 1.00 95.12 89 GLN A N 1
ATOM 709 C CA . GLN A 1 89 ? 11.830 0.959 -35.174 1.00 95.12 89 GLN A CA 1
ATOM 710 C C . GLN A 1 89 ? 11.730 2.486 -35.294 1.00 95.12 89 GLN A C 1
ATOM 712 O O . GLN A 1 89 ? 12.268 3.039 -36.248 1.00 95.12 89 GLN A O 1
ATOM 717 N N . ASN A 1 90 ? 11.036 3.159 -34.369 1.00 97.38 90 ASN A N 1
ATOM 718 C CA . ASN A 1 90 ? 10.629 4.559 -34.548 1.00 97.38 90 ASN A CA 1
ATOM 719 C C . ASN A 1 90 ? 11.309 5.563 -33.605 1.00 97.38 90 ASN A C 1
ATOM 721 O O . ASN A 1 90 ? 11.323 6.749 -33.919 1.00 97.38 90 ASN A O 1
ATOM 725 N N . LEU A 1 91 ? 11.838 5.131 -32.457 1.00 96.81 91 LEU A N 1
ATOM 726 C CA . LEU A 1 91 ? 12.527 6.030 -31.526 1.00 96.81 91 LEU A CA 1
ATOM 727 C C . LEU A 1 91 ? 13.917 6.418 -32.045 1.00 96.81 91 LEU A C 1
ATOM 729 O O . LEU A 1 91 ? 14.614 5.609 -32.665 1.00 96.81 91 LEU A O 1
ATOM 733 N N . THR A 1 92 ? 14.336 7.649 -31.749 1.00 97.31 92 THR A N 1
ATOM 734 C CA . THR A 1 92 ? 15.701 8.117 -32.026 1.00 97.31 92 THR A CA 1
ATOM 735 C C . THR A 1 92 ? 16.715 7.423 -31.115 1.00 97.31 92 THR A C 1
ATOM 737 O O . THR A 1 92 ? 16.353 6.815 -30.110 1.00 97.31 92 THR A O 1
ATOM 740 N N . TYR A 1 93 ? 18.006 7.521 -31.445 1.00 94.19 93 TYR A N 1
ATOM 741 C CA . TYR A 1 93 ? 19.070 6.968 -30.602 1.00 94.19 93 TYR A CA 1
ATOM 742 C C . TYR A 1 93 ? 19.007 7.509 -29.163 1.00 94.19 93 TYR A C 1
ATOM 744 O O . TYR A 1 93 ? 19.000 6.726 -28.221 1.00 94.19 93 TYR A O 1
ATOM 752 N N . GLU A 1 94 ? 18.863 8.827 -29.004 1.00 94.88 94 GLU A N 1
ATOM 753 C CA . GLU A 1 94 ? 18.751 9.483 -27.693 1.00 94.88 94 GLU A CA 1
ATOM 754 C C . GLU A 1 94 ? 17.522 9.010 -26.906 1.00 94.88 94 GLU A C 1
ATOM 756 O O . GLU A 1 94 ? 17.601 8.789 -25.708 1.00 94.88 94 GLU A O 1
ATOM 761 N N . GLN A 1 95 ? 16.384 8.795 -27.573 1.00 94.50 95 GLN A N 1
ATOM 762 C CA . GLN A 1 95 ? 15.165 8.309 -26.916 1.00 94.50 95 GLN A CA 1
ATOM 763 C C . GLN A 1 95 ? 15.252 6.843 -26.478 1.00 94.50 95 GLN A C 1
ATOM 765 O O . GLN A 1 95 ? 14.500 6.416 -25.602 1.00 94.50 95 GLN A O 1
ATOM 770 N N . LYS A 1 96 ? 16.117 6.057 -27.122 1.00 95.25 96 LYS A N 1
ATOM 771 C CA . LYS A 1 96 ? 16.377 4.665 -26.746 1.00 95.25 96 LYS A CA 1
ATOM 772 C C . LYS A 1 96 ? 17.380 4.545 -25.611 1.00 95.25 96 LYS A C 1
ATOM 774 O O . LYS A 1 96 ? 17.411 3.499 -24.963 1.00 95.25 96 LYS A O 1
ATOM 779 N N . ASP A 1 97 ? 18.200 5.569 -25.396 1.00 95.69 97 ASP A N 1
ATOM 780 C CA . ASP A 1 97 ? 19.149 5.579 -24.296 1.00 95.69 97 ASP A CA 1
ATOM 781 C C . ASP A 1 97 ? 18.405 5.799 -22.977 1.00 95.69 97 ASP A C 1
ATOM 783 O O . ASP A 1 97 ? 18.038 6.909 -22.597 1.00 95.69 97 ASP A O 1
ATOM 787 N N . VAL A 1 98 ? 18.124 4.681 -22.310 1.00 95.06 98 VAL A N 1
ATOM 788 C CA . VAL A 1 98 ? 17.457 4.632 -21.006 1.00 95.06 98 VAL A CA 1
ATOM 789 C C . VAL A 1 98 ? 18.418 4.206 -19.892 1.00 95.06 98 VAL A C 1
ATOM 791 O O . VAL A 1 98 ? 17.984 3.721 -18.846 1.00 95.06 98 VAL A O 1
ATOM 794 N N . THR A 1 99 ? 19.728 4.305 -20.137 1.00 96.69 99 THR A N 1
ATOM 795 C CA . THR A 1 99 ? 20.769 3.749 -19.262 1.00 96.69 99 THR A CA 1
ATOM 796 C C . THR A 1 99 ? 20.707 4.354 -17.861 1.00 96.69 99 THR A C 1
ATOM 798 O O . THR A 1 99 ? 20.672 3.614 -16.876 1.00 96.69 99 THR A O 1
ATOM 801 N N . ASP A 1 100 ? 20.591 5.678 -17.765 1.00 96.31 100 ASP A N 1
ATOM 802 C CA . ASP A 1 100 ? 20.531 6.382 -16.481 1.00 96.31 100 ASP A CA 1
ATOM 803 C C . ASP A 1 100 ? 19.265 6.014 -15.693 1.00 96.31 100 ASP A C 1
ATOM 805 O O . ASP A 1 100 ? 19.331 5.711 -14.502 1.00 96.31 100 ASP A O 1
ATOM 809 N N . GLN A 1 101 ? 18.115 5.932 -16.369 1.00 97.19 101 GLN A N 1
ATOM 810 C CA . GLN A 1 101 ? 16.848 5.522 -15.760 1.00 97.19 101 GLN A CA 1
ATOM 811 C C . GLN A 1 101 ? 16.903 4.065 -15.277 1.00 97.19 101 GLN A C 1
ATOM 813 O O . GLN A 1 101 ? 16.314 3.722 -14.250 1.00 97.19 101 GLN A O 1
ATOM 818 N N . MET A 1 102 ? 17.602 3.187 -16.006 1.00 97.81 102 MET A N 1
ATOM 819 C CA . MET A 1 102 ? 17.806 1.798 -15.592 1.00 97.81 102 MET A CA 1
ATOM 820 C C . MET A 1 102 ? 18.681 1.699 -14.341 1.00 97.81 102 MET A C 1
ATOM 822 O O . MET A 1 102 ? 18.356 0.915 -13.443 1.00 97.81 102 MET A O 1
ATOM 826 N N . GLU A 1 103 ? 19.754 2.486 -14.258 1.00 97.81 103 GLU A N 1
ATOM 827 C CA . GLU A 1 103 ? 20.631 2.518 -13.084 1.00 97.81 103 GLU A CA 1
ATOM 828 C C . GLU A 1 103 ? 19.930 3.126 -11.863 1.00 97.81 103 GLU A C 1
ATOM 830 O O . GLU A 1 103 ? 19.986 2.547 -10.775 1.00 97.81 103 GLU A O 1
ATOM 835 N N . GLU A 1 104 ? 19.171 4.210 -12.032 1.00 98.06 104 GLU A N 1
ATOM 836 C CA . GLU A 1 104 ? 18.375 4.805 -10.953 1.00 98.06 104 GLU A CA 1
ATOM 837 C C . GLU A 1 104 ? 17.306 3.834 -10.427 1.00 98.06 104 GLU A C 1
ATOM 839 O O . GLU A 1 104 ? 17.152 3.640 -9.213 1.00 98.06 104 GLU A O 1
ATOM 844 N N . TYR A 1 105 ? 16.590 3.161 -11.335 1.00 98.19 105 TYR A N 1
ATOM 845 C CA . TYR A 1 105 ? 15.593 2.160 -10.962 1.00 98.19 105 TYR A CA 1
ATOM 846 C C . TYR A 1 105 ? 16.228 0.983 -10.215 1.00 98.19 105 TYR A C 1
ATOM 848 O O . TYR A 1 105 ? 15.702 0.523 -9.197 1.00 98.19 105 TYR A O 1
ATOM 856 N N . ARG A 1 106 ? 17.390 0.510 -10.682 1.00 98.12 106 ARG A N 1
ATOM 857 C CA . ARG A 1 106 ? 18.157 -0.542 -10.012 1.00 98.12 106 ARG A CA 1
ATOM 858 C C . ARG A 1 106 ? 18.587 -0.112 -8.612 1.00 98.12 106 ARG A C 1
ATOM 860 O O . ARG A 1 106 ? 18.407 -0.888 -7.673 1.00 98.12 106 ARG A O 1
ATOM 867 N N . ALA A 1 107 ? 19.138 1.090 -8.467 1.00 98.19 107 ALA A N 1
ATOM 868 C CA . ALA A 1 107 ? 19.573 1.622 -7.181 1.00 98.19 107 ALA A CA 1
ATOM 869 C C . ALA A 1 107 ? 18.401 1.691 -6.193 1.00 98.19 107 ALA A C 1
ATOM 871 O O . ALA A 1 107 ? 18.495 1.172 -5.080 1.00 98.19 107 ALA A O 1
ATOM 872 N N . SER A 1 108 ? 17.262 2.220 -6.639 1.00 98.38 108 SER A N 1
ATOM 873 C CA . SER A 1 108 ? 16.042 2.317 -5.837 1.00 98.38 108 SER A CA 1
ATOM 874 C C . SER A 1 108 ? 15.528 0.945 -5.398 1.00 98.38 108 SER A C 1
ATOM 876 O O . SER A 1 108 ? 15.194 0.743 -4.229 1.00 98.38 108 SER A O 1
ATOM 878 N N . LEU A 1 109 ? 15.524 -0.037 -6.303 1.00 98.50 109 LEU A N 1
ATOM 879 C CA . LEU A 1 109 ? 15.104 -1.398 -5.981 1.00 98.50 109 LEU A CA 1
ATOM 880 C C . LEU A 1 109 ? 16.039 -2.067 -4.960 1.00 98.50 109 LEU A C 1
ATOM 882 O O . LEU A 1 109 ? 15.565 -2.779 -4.074 1.00 98.50 109 LEU A O 1
ATOM 886 N N . LEU A 1 110 ? 17.351 -1.837 -5.062 1.00 98.38 110 LEU A N 1
ATOM 887 C CA . LEU A 1 110 ? 18.334 -2.365 -4.113 1.00 98.38 110 LEU A CA 1
ATOM 888 C C . LEU A 1 110 ? 18.197 -1.728 -2.729 1.00 98.38 110 LEU A C 1
ATOM 890 O O . LEU A 1 110 ? 18.194 -2.454 -1.736 1.00 98.38 110 LEU A O 1
ATOM 894 N N . ILE A 1 111 ? 18.028 -0.405 -2.661 1.00 98.19 111 ILE A N 1
ATOM 895 C CA . ILE A 1 111 ? 17.791 0.312 -1.401 1.00 98.19 111 ILE A CA 1
ATOM 896 C C . ILE A 1 111 ? 16.529 -0.225 -0.728 1.00 98.19 111 ILE A C 1
ATOM 898 O O . ILE A 1 111 ? 16.577 -0.604 0.441 1.00 98.19 111 ILE A O 1
ATOM 902 N N . TYR A 1 112 ? 15.428 -0.338 -1.475 1.00 98.06 112 TYR A N 1
ATOM 903 C CA . TYR A 1 112 ? 14.179 -0.894 -0.961 1.00 98.06 112 TYR A CA 1
ATOM 904 C C . TYR A 1 112 ? 14.368 -2.313 -0.409 1.00 98.06 112 TYR A C 1
ATOM 906 O O . TYR A 1 112 ? 13.936 -2.617 0.701 1.00 98.06 112 TYR A O 1
ATOM 914 N N . LYS A 1 113 ? 15.056 -3.189 -1.152 1.00 97.56 113 LYS A N 1
ATOM 915 C CA . LYS A 1 113 ? 15.323 -4.566 -0.713 1.00 97.56 113 LYS A CA 1
ATOM 916 C C . LYS A 1 113 ? 16.181 -4.624 0.546 1.00 97.56 113 LYS A C 1
ATOM 918 O O . LYS A 1 113 ? 15.941 -5.466 1.408 1.00 97.56 113 LYS A O 1
ATOM 923 N N . TYR A 1 114 ? 17.156 -3.730 0.661 1.00 96.75 114 TYR A N 1
ATOM 924 C CA . TYR A 1 114 ? 17.997 -3.626 1.845 1.00 96.75 114 TYR A CA 1
ATOM 925 C C . TYR A 1 114 ? 17.208 -3.126 3.061 1.00 96.75 114 TYR A C 1
ATOM 927 O O . TYR A 1 114 ? 17.291 -3.725 4.128 1.00 96.75 114 TYR A O 1
ATOM 935 N N . GLN A 1 115 ? 16.373 -2.098 2.893 1.00 95.06 115 GLN A N 1
ATOM 936 C CA . GLN A 1 115 ? 15.471 -1.620 3.945 1.00 95.06 115 GLN A CA 1
ATOM 937 C C . GLN A 1 115 ? 14.498 -2.714 4.397 1.00 95.06 115 GLN A C 1
ATOM 939 O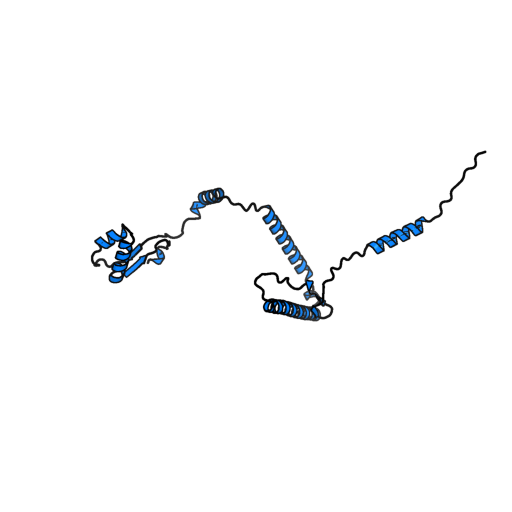 O . GLN A 1 115 ? 14.327 -2.922 5.593 1.00 95.06 115 GLN A O 1
ATOM 944 N N . GLU A 1 116 ? 13.907 -3.461 3.459 1.00 93.69 116 GLU A N 1
ATOM 945 C CA . GLU A 1 116 ? 13.033 -4.597 3.769 1.00 93.69 116 GLU A CA 1
ATOM 946 C C . GLU A 1 116 ? 13.766 -5.656 4.611 1.00 93.69 116 GLU A C 1
ATOM 948 O O . GLU A 1 116 ? 13.213 -6.175 5.581 1.00 93.69 116 GLU A O 1
ATOM 953 N N . MET A 1 117 ? 15.020 -5.964 4.265 1.00 93.38 117 MET A N 1
ATOM 954 C CA . MET A 1 117 ? 15.859 -6.889 5.027 1.00 93.38 117 MET A CA 1
ATOM 955 C C . MET A 1 117 ? 16.132 -6.372 6.445 1.00 93.38 117 MET A C 1
ATOM 957 O O . MET A 1 117 ? 15.971 -7.135 7.395 1.00 93.38 117 MET A O 1
ATOM 961 N N . LEU A 1 118 ? 16.513 -5.099 6.591 1.00 91.12 118 LEU A N 1
ATOM 962 C CA . LEU A 1 118 ? 16.771 -4.488 7.898 1.00 91.12 118 LEU A CA 1
ATOM 963 C C . LEU A 1 118 ? 15.523 -4.512 8.782 1.00 91.12 118 LEU A C 1
ATOM 965 O O . LEU A 1 118 ? 15.599 -4.944 9.928 1.00 91.12 118 LEU A O 1
ATOM 969 N N . LEU A 1 119 ? 14.365 -4.140 8.229 1.00 87.44 119 LEU A N 1
ATOM 970 C CA . LEU A 1 119 ? 13.093 -4.222 8.943 1.00 87.44 119 LEU A CA 1
ATOM 971 C C . LEU A 1 119 ? 12.838 -5.654 9.418 1.00 87.44 119 LEU A C 1
ATOM 973 O O . LEU A 1 119 ? 12.613 -5.873 10.597 1.00 87.44 119 LEU A O 1
ATOM 977 N N . ARG A 1 120 ? 12.963 -6.659 8.546 1.00 86.25 120 ARG A N 1
ATOM 978 C CA . ARG A 1 120 ? 12.766 -8.067 8.939 1.00 86.25 120 ARG A CA 1
ATOM 979 C C . ARG A 1 120 ? 13.713 -8.540 10.047 1.00 86.25 120 ARG A C 1
ATOM 981 O O . ARG A 1 120 ? 13.342 -9.446 10.781 1.00 86.25 120 ARG A O 1
ATOM 988 N N . GLN A 1 121 ? 14.911 -7.965 10.159 1.00 81.25 121 GLN A N 1
ATOM 989 C CA . GLN A 1 121 ? 15.875 -8.295 11.215 1.00 81.25 121 GLN A CA 1
ATOM 990 C C . GLN A 1 121 ? 15.573 -7.602 12.549 1.00 81.25 121 GLN A C 1
ATOM 992 O O . GLN A 1 121 ? 15.883 -8.161 13.595 1.00 81.25 121 GLN A O 1
ATOM 997 N N . GLN A 1 122 ? 14.996 -6.398 12.521 1.00 70.31 122 GLN A N 1
ATOM 998 C CA . GLN A 1 122 ? 14.708 -5.595 13.719 1.00 70.31 122 GLN A CA 1
ATOM 999 C C . GLN A 1 122 ? 13.304 -5.823 14.295 1.00 70.31 122 GLN A C 1
ATOM 1001 O O . GLN A 1 122 ? 12.964 -5.268 15.335 1.00 70.31 122 GLN A O 1
ATOM 1006 N N . MET A 1 123 ? 12.481 -6.614 13.616 1.00 61.25 123 MET A N 1
ATOM 1007 C CA . MET A 1 123 ? 11.092 -6.849 13.981 1.00 61.25 123 MET A CA 1
ATOM 1008 C C . MET A 1 123 ? 10.988 -8.007 14.977 1.00 61.25 123 MET A C 1
ATOM 1010 O O . MET A 1 123 ? 10.605 -9.118 14.613 1.00 61.25 123 MET A O 1
ATOM 1014 N N . ASP A 1 124 ? 11.294 -7.729 16.245 1.00 59.47 124 ASP A N 1
ATOM 1015 C CA . ASP A 1 124 ? 10.636 -8.446 17.337 1.00 59.47 124 ASP A CA 1
ATOM 1016 C C . ASP A 1 124 ? 9.204 -7.890 17.413 1.00 59.47 124 ASP A C 1
ATOM 1018 O O . ASP A 1 124 ? 8.944 -6.834 17.982 1.00 59.47 124 ASP A O 1
ATOM 1022 N N . THR A 1 125 ? 8.282 -8.499 16.661 1.00 69.31 125 THR A N 1
ATOM 1023 C CA . THR A 1 125 ? 6.909 -7.979 16.487 1.00 69.31 125 THR A CA 1
ATOM 1024 C C . THR A 1 125 ? 5.986 -8.315 17.648 1.00 69.31 125 THR A C 1
ATOM 1026 O O . THR A 1 125 ? 4.787 -8.040 17.574 1.00 69.31 125 THR A O 1
ATOM 1029 N N . VAL A 1 126 ? 6.500 -8.995 18.671 1.00 74.94 126 VAL A N 1
ATOM 1030 C CA . VAL A 1 126 ? 5.722 -9.367 19.845 1.00 74.94 126 VAL A CA 1
ATOM 1031 C C . VAL A 1 126 ? 5.682 -8.155 20.763 1.00 74.94 126 VAL A C 1
ATOM 1033 O O . VAL A 1 126 ? 6.526 -7.994 21.632 1.00 74.94 126 VAL A O 1
ATOM 1036 N N . ILE A 1 127 ? 4.706 -7.284 20.525 1.00 79.81 127 ILE A N 1
ATOM 1037 C CA . ILE A 1 127 ? 4.375 -6.204 21.452 1.00 79.81 127 ILE A CA 1
ATOM 1038 C C . ILE A 1 127 ? 3.576 -6.836 22.591 1.00 79.81 127 ILE A C 1
ATOM 1040 O O . ILE A 1 127 ? 2.526 -7.436 22.349 1.00 79.81 127 ILE A O 1
ATOM 1044 N N . SER A 1 128 ? 4.092 -6.734 23.809 1.00 88.06 128 SER A N 1
ATOM 1045 C CA . SER A 1 128 ? 3.420 -7.225 25.014 1.00 88.06 128 SER A CA 1
ATOM 1046 C C . SER A 1 128 ? 2.282 -6.296 25.449 1.00 88.06 128 SER A C 1
ATOM 1048 O O . SER A 1 128 ? 2.298 -5.094 25.167 1.00 88.06 128 SER A O 1
ATOM 1050 N N . ASP A 1 129 ? 1.298 -6.837 26.170 1.00 91.50 129 ASP A N 1
ATOM 1051 C CA . ASP A 1 129 ? 0.211 -6.029 26.734 1.00 91.50 129 ASP A CA 1
ATOM 1052 C C . ASP A 1 129 ? 0.763 -4.975 27.713 1.00 91.50 129 ASP A C 1
ATOM 1054 O O . ASP A 1 129 ? 0.280 -3.841 27.746 1.00 91.50 129 ASP A O 1
ATOM 1058 N N . GLU A 1 130 ? 1.840 -5.299 28.439 1.00 92.75 130 GLU A N 1
ATOM 1059 C CA . GLU A 1 130 ? 2.529 -4.371 29.337 1.00 92.75 130 GLU A CA 1
ATOM 1060 C C . GLU A 1 130 ? 3.165 -3.187 28.592 1.00 92.75 130 GLU A C 1
ATOM 1062 O O . GLU A 1 130 ? 3.123 -2.052 29.071 1.00 92.75 130 GLU A O 1
ATOM 1067 N N . GLU A 1 131 ? 3.748 -3.415 27.412 1.00 88.94 131 GLU A N 1
ATOM 1068 C CA . GLU A 1 131 ? 4.304 -2.344 26.575 1.00 88.94 131 GLU A CA 1
ATOM 1069 C C . GLU A 1 131 ? 3.210 -1.435 26.014 1.00 88.94 131 GLU A C 1
ATOM 1071 O O . GLU A 1 131 ? 3.395 -0.215 25.964 1.00 88.94 131 GLU A O 1
ATOM 1076 N N . ILE A 1 132 ? 2.058 -2.006 25.643 1.00 90.81 132 ILE A N 1
ATOM 1077 C CA . ILE A 1 132 ? 0.886 -1.243 25.195 1.00 90.81 132 ILE A CA 1
ATOM 1078 C C . ILE A 1 132 ? 0.380 -0.353 26.330 1.00 90.81 132 ILE A C 1
ATOM 1080 O O . ILE A 1 132 ? 0.185 0.848 26.132 1.00 90.81 132 ILE A O 1
ATOM 1084 N N . GLU A 1 133 ? 0.192 -0.922 27.521 1.00 94.12 133 GLU A N 1
ATOM 1085 C CA . GLU A 1 133 ? -0.292 -0.183 28.685 1.00 94.12 133 GLU A CA 1
ATOM 1086 C C . GLU A 1 133 ? 0.693 0.920 29.091 1.00 94.12 133 GLU A C 1
ATOM 1088 O O . GLU A 1 133 ? 0.292 2.067 29.314 1.00 94.12 133 GLU A O 1
ATOM 1093 N N . LYS A 1 134 ? 1.995 0.615 29.119 1.00 94.94 134 LYS A N 1
ATOM 1094 C CA . LYS A 1 134 ? 3.041 1.599 29.405 1.00 94.94 134 LYS A CA 1
ATOM 1095 C C . LYS A 1 134 ? 3.015 2.752 28.403 1.00 94.94 134 LYS A C 1
ATOM 1097 O O . LYS A 1 134 ? 2.989 3.911 28.816 1.00 94.94 134 LYS A O 1
ATOM 1102 N N . TYR A 1 135 ? 2.973 2.451 27.105 1.00 94.19 135 TYR A N 1
ATOM 1103 C CA . TYR A 1 13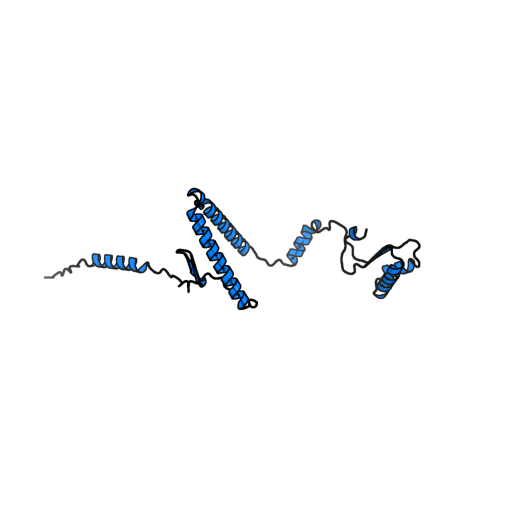5 ? 2.930 3.474 26.064 1.00 94.19 135 TYR A CA 1
ATOM 1104 C C . TYR A 1 135 ? 1.674 4.344 26.175 1.00 94.19 135 TYR A C 1
ATOM 1106 O O . TYR A 1 135 ? 1.771 5.572 26.116 1.00 94.19 135 TYR A O 1
ATOM 1114 N N . TYR A 1 136 ? 0.506 3.725 26.379 1.00 93.38 136 TYR A N 1
ATOM 1115 C CA . TYR A 1 136 ? -0.754 4.439 26.568 1.00 93.38 136 TYR A CA 1
ATOM 1116 C C . TYR A 1 136 ? -0.693 5.381 27.772 1.00 93.38 136 TYR A C 1
ATOM 1118 O O . TYR A 1 136 ? -1.077 6.543 27.659 1.00 93.38 136 TYR A O 1
ATOM 1126 N N . ASN A 1 137 ? -0.169 4.916 28.906 1.00 93.44 137 ASN A N 1
ATOM 1127 C CA . ASN A 1 137 ? -0.061 5.730 30.114 1.00 93.44 137 ASN A CA 1
ATOM 1128 C C . ASN A 1 137 ? 0.899 6.916 29.919 1.00 93.44 137 ASN A C 1
ATOM 1130 O O . ASN A 1 137 ? 0.556 8.044 30.283 1.00 93.44 137 ASN A O 1
ATOM 1134 N N . GLU A 1 138 ? 2.052 6.689 29.280 1.00 96.31 138 GLU A N 1
ATOM 1135 C CA . GLU A 1 138 ? 3.040 7.732 28.958 1.00 96.31 138 GLU A CA 1
ATOM 1136 C C . GLU A 1 138 ? 2.507 8.778 27.962 1.00 96.31 138 GLU A C 1
ATOM 1138 O O . GLU A 1 138 ? 2.886 9.947 28.037 1.00 96.31 138 GLU A O 1
ATOM 1143 N N . HIS A 1 139 ? 1.595 8.389 27.066 1.00 93.81 139 HIS A N 1
ATOM 1144 C CA . HIS A 1 139 ? 1.067 9.240 25.991 1.00 93.81 139 HIS A CA 1
ATOM 1145 C C . HIS A 1 139 ? -0.434 9.530 26.129 1.00 93.81 139 HIS A C 1
ATOM 1147 O O . HIS A 1 139 ? -1.080 9.943 25.168 1.00 93.81 139 HIS A O 1
ATOM 1153 N N . SER A 1 140 ? -1.006 9.352 27.321 1.00 87.88 140 SER A N 1
ATOM 1154 C CA . SER A 1 140 ? -2.454 9.457 27.573 1.00 87.88 140 SER A CA 1
ATOM 1155 C C . SER A 1 140 ? -3.058 10.794 27.121 1.00 87.88 140 SER A C 1
ATOM 1157 O O . SER A 1 140 ? -4.180 10.834 26.614 1.00 87.88 140 SER A O 1
ATOM 1159 N N . GLY A 1 141 ? -2.288 11.885 27.199 1.00 87.50 141 GLY A N 1
ATOM 1160 C CA . GLY A 1 141 ? -2.683 13.208 26.702 1.00 87.50 141 GLY A CA 1
ATOM 1161 C C . GLY A 1 141 ? -2.938 13.278 25.189 1.00 87.50 141 GLY A C 1
ATOM 1162 O O . GLY A 1 141 ? -3.683 14.145 24.738 1.00 87.50 141 GLY A O 1
ATOM 1163 N N . SER A 1 142 ? -2.376 12.358 24.401 1.00 87.75 142 SER A N 1
ATOM 1164 C CA . SER A 1 142 ? -2.611 12.244 22.955 1.00 87.75 142 SER A CA 1
ATOM 1165 C C . SER A 1 142 ? -3.868 11.439 22.604 1.00 87.75 142 SER A C 1
ATOM 1167 O O . SER A 1 142 ? -4.310 11.486 21.459 1.00 87.75 142 SER A O 1
ATOM 1169 N N . PHE A 1 143 ? -4.466 10.737 23.572 1.00 87.75 143 PHE A N 1
ATOM 1170 C CA . PHE A 1 143 ? -5.665 9.907 23.388 1.00 87.75 143 PHE A CA 1
ATOM 1171 C C . PHE A 1 143 ? -6.951 10.574 23.902 1.00 87.75 143 PHE A C 1
ATOM 1173 O O . PHE A 1 143 ? -7.986 9.924 24.056 1.00 87.75 143 PHE A O 1
ATOM 1180 N N . VAL A 1 144 ? -6.911 11.882 24.161 1.00 86.75 144 VAL A N 1
ATOM 1181 C CA . VAL A 1 144 ? -8.084 12.645 24.596 1.00 86.75 144 VAL A CA 1
ATOM 1182 C C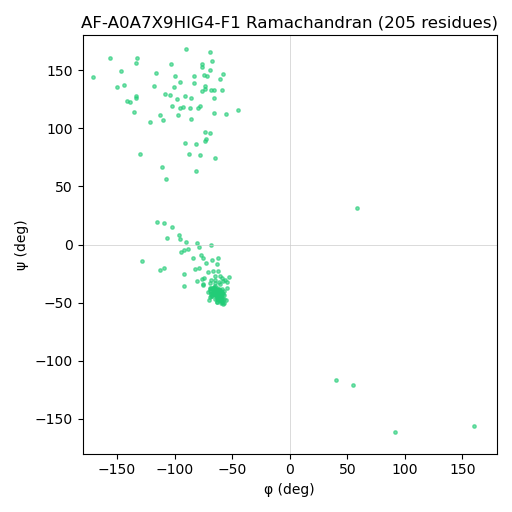 . VAL A 1 144 ? -9.010 12.897 23.408 1.00 86.75 144 VAL A C 1
ATOM 1184 O O . VAL A 1 144 ? -8.581 13.350 22.346 1.00 86.75 144 VAL A O 1
ATOM 1187 N N . LEU A 1 145 ? -10.307 12.635 23.588 1.00 84.50 145 LEU A N 1
ATOM 1188 C CA . LEU A 1 145 ? -11.301 12.940 22.566 1.00 84.50 145 LEU A CA 1
ATOM 1189 C C . LEU A 1 145 ? -11.403 14.459 22.3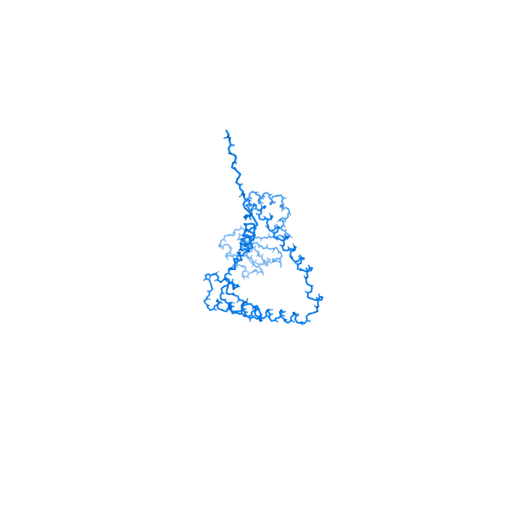63 1.00 84.50 145 LEU A C 1
ATOM 1191 O O . LEU A 1 145 ? -11.556 15.223 23.313 1.00 84.50 145 LEU A O 1
ATOM 1195 N N . ASN A 1 146 ? -11.397 14.889 21.103 1.00 86.25 146 ASN A N 1
ATOM 1196 C CA . ASN A 1 146 ? -11.564 16.292 20.707 1.00 86.25 146 ASN A CA 1
ATOM 1197 C C . ASN A 1 146 ? -12.968 16.856 20.989 1.00 86.25 146 ASN A C 1
ATOM 1199 O O . ASN A 1 146 ? -13.180 18.064 20.916 1.00 86.25 146 ASN A O 1
ATOM 1203 N N . GLN A 1 147 ? -13.932 15.988 21.280 1.00 86.25 147 GLN A N 1
ATOM 1204 C CA . GLN A 1 147 ? -15.306 16.353 21.580 1.00 86.25 147 GLN A CA 1
ATOM 1205 C C . GLN A 1 147 ? -15.905 15.376 22.600 1.00 86.25 147 GLN A C 1
ATOM 1207 O O . GLN A 1 147 ? -15.545 14.194 22.609 1.00 86.25 147 GLN A O 1
ATOM 1212 N N . PRO A 1 148 ? -16.835 15.840 23.452 1.00 85.56 148 PRO A N 1
ATOM 1213 C CA . PRO A 1 148 ? -17.473 14.985 24.438 1.00 85.56 148 PRO A CA 1
ATOM 1214 C C . PRO A 1 148 ? -18.321 13.912 23.746 1.00 85.56 148 PRO A C 1
ATOM 1216 O O . PRO A 1 148 ? -19.202 14.206 22.930 1.00 85.56 148 PRO A O 1
ATOM 1219 N N . ALA A 1 149 ? -18.057 12.660 24.106 1.00 86.81 149 ALA A N 1
ATOM 1220 C CA . ALA A 1 149 ? -18.900 11.525 23.775 1.00 86.81 149 ALA A CA 1
ATOM 1221 C C . ALA A 1 149 ? -19.770 11.175 24.984 1.00 86.81 149 ALA A C 1
ATOM 1223 O O . ALA A 1 149 ? -19.330 11.275 26.130 1.00 86.81 149 ALA A O 1
ATOM 1224 N N . PHE A 1 150 ? -20.999 10.743 24.735 1.00 84.81 150 PHE A N 1
ATOM 1225 C CA . PHE A 1 150 ? -21.875 10.222 25.774 1.00 84.81 150 PHE A CA 1
ATOM 1226 C C . PHE A 1 150 ? -22.512 8.907 25.314 1.00 84.81 150 PHE A C 1
ATOM 1228 O O . PHE A 1 150 ? -22.564 8.585 24.125 1.00 84.81 150 PHE A O 1
ATOM 1235 N N . ARG A 1 151 ? -22.996 8.147 26.293 1.00 84.50 151 ARG A N 1
ATOM 1236 C CA . ARG A 1 151 ? -23.733 6.900 26.110 1.00 84.50 151 ARG A CA 1
ATOM 1237 C C . ARG A 1 151 ? -24.954 6.951 27.018 1.00 84.50 151 ARG A C 1
ATOM 1239 O O . ARG A 1 151 ? -24.802 7.196 28.213 1.00 84.50 151 ARG A O 1
ATOM 1246 N N . GLY A 1 152 ? -26.151 6.751 26.471 1.00 86.00 152 GLY A N 1
ATOM 1247 C CA . GLY A 1 152 ? -27.378 6.772 27.269 1.00 86.00 152 GLY A CA 1
ATOM 1248 C C . GLY A 1 152 ? -28.654 6.998 26.465 1.00 86.00 152 GLY A C 1
ATOM 1249 O O . GLY A 1 152 ? -28.714 6.711 25.271 1.00 86.00 152 GLY A O 1
ATOM 1250 N N . ILE A 1 153 ? -29.680 7.502 27.150 1.00 85.56 153 ILE A N 1
ATOM 1251 C CA . ILE A 1 153 ? -30.974 7.884 26.575 1.00 85.56 153 ILE A CA 1
ATOM 1252 C C . ILE A 1 153 ? -31.022 9.409 26.486 1.00 85.56 153 ILE A C 1
ATOM 1254 O O . ILE A 1 153 ? -30.789 10.091 27.486 1.00 85.56 153 ILE A O 1
ATOM 1258 N N . PHE A 1 154 ? -31.351 9.937 25.310 1.00 87.31 154 PHE A N 1
ATOM 1259 C CA . PHE A 1 154 ? -31.643 11.352 25.110 1.00 87.31 154 PHE A CA 1
ATOM 1260 C C . PHE A 1 154 ? -33.138 11.541 24.864 1.00 87.31 154 PHE A C 1
ATOM 1262 O O . PHE A 1 154 ? -33.732 10.857 24.032 1.00 87.31 154 PHE A O 1
ATOM 1269 N N . LEU A 1 155 ? -33.747 12.468 25.602 1.00 88.12 155 LEU A N 1
ATOM 1270 C CA . LEU A 1 155 ? -35.178 12.728 25.546 1.00 88.12 155 LEU A CA 1
ATOM 1271 C C . LEU A 1 155 ? -35.443 14.234 25.594 1.00 88.12 155 LEU A C 1
ATOM 1273 O O . LEU A 1 155 ? -35.068 14.905 26.555 1.00 88.12 155 LEU A O 1
ATOM 1277 N N . MET A 1 156 ? -36.138 14.748 24.582 1.00 89.25 156 MET A N 1
ATOM 1278 C CA . MET A 1 156 ? -36.580 16.138 24.509 1.00 89.25 156 MET A CA 1
ATOM 1279 C C . MET A 1 156 ? -38.106 16.203 24.601 1.00 89.25 156 MET A C 1
ATOM 1281 O O . MET A 1 156 ? -38.808 15.789 23.676 1.00 89.25 156 MET A O 1
ATOM 1285 N N . LEU A 1 157 ? -38.617 16.748 25.708 1.00 90.19 157 LEU A N 1
ATOM 1286 C CA . LEU A 1 157 ? -40.051 16.864 25.990 1.00 90.19 157 LEU A CA 1
ATOM 1287 C C . LEU A 1 157 ? -40.498 18.333 26.080 1.00 90.19 157 LEU A C 1
ATOM 1289 O O . LEU A 1 157 ? -39.730 19.175 26.553 1.00 90.19 157 LEU A O 1
ATOM 1293 N N . PRO A 1 158 ? -41.743 18.652 25.685 1.00 89.00 158 PRO A N 1
ATOM 1294 C CA . PRO A 1 158 ? -42.414 19.889 26.078 1.00 89.00 158 PRO A CA 1
ATOM 1295 C C . PRO A 1 158 ? -42.522 20.021 27.609 1.00 89.00 158 PRO A C 1
ATOM 1297 O O . PRO A 1 158 ? -42.684 19.024 28.314 1.00 89.00 158 PRO A O 1
ATOM 1300 N N . LEU A 1 159 ? -42.448 21.250 28.134 1.00 87.12 159 LEU A N 1
ATOM 1301 C CA . LEU A 1 159 ? -42.523 21.515 29.584 1.00 87.12 159 LEU A CA 1
ATOM 1302 C C . LEU A 1 159 ? -43.899 21.191 30.188 1.00 87.12 159 LEU A C 1
ATOM 1304 O O . LEU A 1 159 ? -44.006 20.961 31.388 1.00 87.12 159 LEU A O 1
ATOM 1308 N N . ASP A 1 160 ? -44.934 21.180 29.356 1.00 90.00 160 ASP A N 1
ATOM 1309 C CA . ASP A 1 160 ? -46.330 20.897 29.679 1.00 90.00 160 ASP A CA 1
ATOM 1310 C C . ASP A 1 160 ? -46.722 19.429 29.440 1.00 90.00 160 ASP A C 1
ATOM 1312 O O . ASP A 1 160 ? -47.886 19.064 29.613 1.00 90.00 160 ASP A O 1
ATOM 1316 N N . ALA A 1 161 ? -45.769 18.566 29.068 1.00 89.19 161 ALA A N 1
ATOM 1317 C CA . ALA A 1 161 ? -46.045 17.154 28.843 1.00 89.19 161 ALA A CA 1
ATOM 1318 C C . ALA A 1 161 ? -46.574 16.471 30.127 1.00 89.19 161 ALA A C 1
ATOM 1320 O O . ALA A 1 161 ? -46.119 16.760 31.239 1.00 89.19 161 ALA A O 1
ATOM 1321 N N . PRO A 1 162 ? -47.534 15.538 30.016 1.00 89.12 162 PRO A N 1
ATOM 1322 C CA . PRO A 1 162 ? -48.137 14.902 31.181 1.00 89.12 162 PRO A CA 1
ATOM 1323 C C . PRO A 1 162 ? -47.142 13.978 31.892 1.00 89.12 162 PRO A C 1
ATOM 1325 O O . PRO A 1 162 ? -46.306 13.346 31.258 1.00 89.12 162 PRO A O 1
ATOM 1328 N N . ASN A 1 163 ? -47.267 13.814 33.210 1.00 88.19 163 ASN A N 1
ATOM 1329 C CA . ASN A 1 163 ? -46.537 12.794 33.982 1.00 88.19 163 ASN A CA 1
ATOM 1330 C C . ASN A 1 163 ? -44.992 12.859 33.912 1.00 88.19 163 ASN A C 1
ATOM 1332 O O . ASN A 1 163 ? -44.327 11.833 34.068 1.00 88.19 163 ASN A O 1
ATOM 1336 N N . LEU A 1 164 ? -44.400 14.053 33.768 1.00 88.19 164 LEU A N 1
ATOM 1337 C CA . LEU A 1 164 ? -42.937 14.258 33.747 1.00 88.19 164 LEU A CA 1
ATOM 1338 C C . LEU A 1 164 ? -42.193 13.642 34.946 1.00 88.19 164 LEU A C 1
ATOM 1340 O O . LEU A 1 164 ? -41.026 13.264 34.835 1.00 88.19 164 LEU A O 1
ATOM 1344 N N . GLN A 1 165 ? -42.858 13.513 36.096 1.00 88.25 165 GLN A N 1
ATOM 1345 C CA . GLN A 1 165 ? -42.286 12.863 37.273 1.00 88.25 165 GLN A CA 1
ATOM 1346 C C . GLN A 1 165 ? -41.993 11.372 37.034 1.00 88.25 165 GLN A C 1
ATOM 1348 O O . GLN A 1 165 ? -40.894 10.923 37.350 1.00 88.25 165 GLN A O 1
ATOM 1353 N N . LYS A 1 166 ? -42.907 10.634 36.387 1.00 87.81 166 LYS A N 1
ATOM 1354 C CA . LYS A 1 166 ? -42.705 9.213 36.049 1.00 87.81 166 LYS A CA 1
ATOM 1355 C C . LYS A 1 166 ? -41.587 9.021 35.028 1.00 87.81 166 LYS A C 1
ATOM 1357 O O . LYS A 1 166 ? -40.775 8.115 35.163 1.00 87.81 166 LYS A O 1
ATOM 1362 N N . VAL A 1 167 ? -41.479 9.927 34.056 1.00 89.50 167 VAL A N 1
ATOM 1363 C CA . VAL A 1 167 ? -40.369 9.934 33.088 1.00 89.50 167 VAL A CA 1
ATOM 1364 C C . VAL A 1 167 ? -39.019 10.068 33.803 1.00 89.50 167 VAL A C 1
ATOM 1366 O O . VAL A 1 167 ? -38.057 9.373 33.474 1.00 89.50 167 VAL A O 1
ATOM 1369 N N . ARG A 1 168 ? -38.933 10.937 34.819 1.00 88.19 168 ARG A N 1
ATOM 1370 C CA . ARG A 1 168 ? -37.719 11.100 35.634 1.00 88.19 168 ARG A CA 1
ATOM 1371 C C . ARG A 1 168 ? -37.379 9.847 36.448 1.00 88.19 168 ARG A C 1
ATOM 1373 O O . ARG A 1 168 ? -36.206 9.568 36.672 1.00 88.19 168 ARG A O 1
ATOM 1380 N N . GLU A 1 169 ? -38.381 9.105 36.900 1.00 89.62 169 GLU A N 1
ATOM 1381 C CA . GLU A 1 169 ? -38.186 7.840 37.614 1.00 89.62 169 GLU A CA 1
ATOM 1382 C C . GLU A 1 169 ? -37.665 6.749 36.670 1.00 89.62 169 GLU A C 1
ATOM 1384 O O . GLU A 1 169 ? -36.640 6.130 36.960 1.00 89.62 169 GLU A O 1
ATOM 1389 N N . TRP A 1 170 ? -38.290 6.585 35.500 1.00 89.81 170 TRP A N 1
ATOM 1390 C CA . TRP A 1 170 ? -37.865 5.607 34.497 1.00 89.81 170 TRP A CA 1
ATOM 1391 C C . TRP A 1 170 ? -36.457 5.883 33.958 1.00 89.81 170 TRP A C 1
ATOM 1393 O O . TRP A 1 170 ? -35.672 4.956 33.790 1.00 89.81 170 TRP A O 1
ATOM 1403 N N . THR A 1 171 ? -36.093 7.152 33.744 1.00 86.06 171 THR A N 1
ATOM 1404 C CA . THR A 1 171 ? -34.740 7.521 33.276 1.00 86.06 171 THR A CA 1
ATOM 1405 C C . THR A 1 171 ? -33.649 7.258 34.313 1.00 86.06 171 THR A C 1
ATOM 1407 O O . THR A 1 171 ? -32.517 6.959 33.942 1.00 86.06 171 THR A O 1
ATOM 1410 N N . ARG A 1 172 ? -33.964 7.341 35.612 1.00 86.25 172 ARG A N 1
ATOM 1411 C CA . ARG A 1 172 ? -33.011 7.049 36.697 1.00 86.25 172 ARG A CA 1
ATOM 1412 C C . ARG A 1 172 ? -32.822 5.554 36.947 1.00 86.25 172 ARG A C 1
ATOM 1414 O O . ARG A 1 172 ? -31.815 5.172 37.535 1.00 86.25 172 ARG A O 1
ATOM 1421 N N . SER A 1 173 ? -33.770 4.722 36.518 1.00 85.69 173 SER A N 1
ATOM 1422 C CA . SER A 1 173 ? -33.728 3.268 36.677 1.00 85.69 173 SER A CA 1
ATOM 1423 C C . SER A 1 173 ? -34.018 2.578 35.337 1.00 85.69 173 SER A C 1
ATOM 1425 O O . SER A 1 173 ? -35.137 2.122 35.108 1.00 85.69 173 SER A O 1
ATOM 1427 N N . PRO A 1 174 ? -33.036 2.511 34.421 1.00 72.19 174 PRO A N 1
ATOM 1428 C CA . PRO A 1 174 ? -33.224 1.936 33.094 1.00 72.19 174 PRO A CA 1
ATOM 1429 C C . PRO A 1 174 ? -33.205 0.401 33.164 1.00 72.19 174 PRO A C 1
ATOM 1431 O O . PRO A 1 174 ? -32.210 -0.242 32.840 1.00 72.19 174 PRO A O 1
ATOM 1434 N N . ASN A 1 175 ? -34.304 -0.190 33.626 1.00 87.19 175 ASN A N 1
ATOM 1435 C CA . ASN A 1 175 ? -34.601 -1.603 33.406 1.00 87.19 175 ASN A CA 1
ATOM 1436 C C . ASN A 1 175 ? -35.412 -1.769 32.108 1.00 87.19 175 ASN A C 1
ATOM 1438 O O . ASN A 1 175 ? -35.888 -0.789 31.532 1.00 87.19 175 ASN A O 1
ATOM 1442 N N . GLU A 1 176 ? -35.557 -3.004 31.635 1.00 85.88 176 GLU A N 1
ATOM 1443 C CA . GLU A 1 176 ? -36.190 -3.278 30.341 1.00 85.88 176 GLU A CA 1
ATOM 1444 C C . GLU A 1 176 ? -37.633 -2.742 30.260 1.00 85.88 176 GLU A C 1
ATOM 1446 O O . GLU A 1 176 ? -38.031 -2.167 29.247 1.00 85.88 176 GLU A O 1
ATOM 1451 N N . ASP A 1 177 ? -38.387 -2.843 31.357 1.00 89.75 177 ASP A N 1
ATOM 1452 C CA . ASP A 1 177 ? -39.759 -2.337 31.447 1.00 89.75 177 ASP A CA 1
ATOM 1453 C C . ASP A 1 177 ? -39.812 -0.804 31.409 1.00 89.75 177 ASP A C 1
ATOM 1455 O O . ASP A 1 177 ? -40.633 -0.214 30.710 1.00 89.75 177 ASP A O 1
ATOM 1459 N N . ASN A 1 178 ? -38.905 -0.131 32.115 1.00 89.75 178 ASN A N 1
ATOM 1460 C CA . ASN A 1 178 ? -38.814 1.325 32.148 1.00 89.75 178 ASN A CA 1
ATOM 1461 C C . ASN A 1 178 ? -38.332 1.895 30.814 1.00 89.75 178 ASN A C 1
ATOM 1463 O O . ASN A 1 178 ? -38.788 2.968 30.423 1.00 89.75 178 ASN A O 1
ATOM 1467 N N . ILE A 1 179 ? -37.469 1.179 30.089 1.00 87.56 179 ILE A N 1
ATOM 1468 C CA . ILE A 1 179 ? -37.069 1.548 28.726 1.00 87.56 179 ILE A CA 1
ATOM 1469 C C . ILE A 1 179 ? -38.277 1.458 27.788 1.00 87.56 179 ILE A C 1
ATOM 1471 O O . ILE A 1 179 ? -38.555 2.427 27.086 1.00 87.56 179 ILE A O 1
ATOM 1475 N N . LYS A 1 180 ? -39.055 0.367 27.842 1.00 89.25 180 LYS A N 1
ATOM 1476 C CA . LYS A 1 180 ? -40.297 0.220 27.055 1.00 89.25 180 LYS A CA 1
ATOM 1477 C C . LYS A 1 180 ? -41.331 1.298 27.396 1.00 89.25 180 LYS A C 1
ATOM 1479 O O . LYS A 1 180 ? -41.988 1.837 26.503 1.00 89.25 180 LYS A O 1
ATOM 1484 N N . ASN A 1 181 ? -41.458 1.648 28.676 1.00 89.56 181 ASN A N 1
ATOM 1485 C CA . ASN A 1 181 ? -42.333 2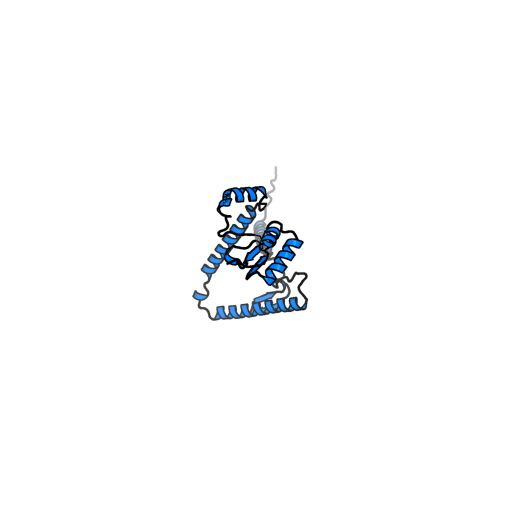.729 29.133 1.00 89.56 181 ASN A CA 1
ATOM 1486 C C . ASN A 1 181 ? -41.866 4.096 28.617 1.00 89.56 181 ASN A C 1
ATOM 1488 O O . ASN A 1 181 ? -42.688 4.888 28.153 1.00 89.56 181 ASN A O 1
ATOM 1492 N N . LEU A 1 182 ? -40.556 4.368 28.656 1.00 89.56 182 LEU A N 1
ATOM 1493 C CA . LEU A 1 182 ? -39.971 5.589 28.102 1.00 89.56 182 LEU A CA 1
ATOM 1494 C C . LEU A 1 182 ? -40.181 5.675 26.600 1.00 89.56 182 LEU A C 1
ATOM 1496 O O . LEU A 1 182 ? -40.597 6.722 26.122 1.00 89.56 182 LEU A O 1
ATOM 1500 N N . GLU A 1 183 ? -39.941 4.595 25.868 1.00 88.31 183 GLU A N 1
ATOM 1501 C CA . GLU A 1 183 ? -40.150 4.529 24.425 1.00 88.31 183 GLU A CA 1
ATOM 1502 C C . GLU A 1 183 ? -41.622 4.803 24.076 1.00 88.31 183 GLU A C 1
ATOM 1504 O O . GLU A 1 183 ? -41.922 5.720 23.310 1.00 88.31 183 GLU A O 1
ATOM 1509 N N . SER A 1 184 ? -42.554 4.112 24.741 1.00 90.38 184 SER A N 1
ATOM 1510 C CA . SER A 1 184 ? -44.002 4.289 24.546 1.00 90.38 184 SER A CA 1
ATOM 1511 C C . SER A 1 184 ? -44.473 5.714 24.852 1.00 90.38 184 SER A C 1
ATOM 1513 O O . SER A 1 184 ? -45.269 6.288 24.109 1.00 90.38 184 SER A O 1
ATOM 1515 N N . TYR A 1 185 ? -43.971 6.305 25.937 1.00 90.94 185 TYR A N 1
ATOM 1516 C CA . TYR A 1 185 ? -44.259 7.690 26.303 1.00 90.94 185 TYR A CA 1
ATOM 1517 C C . TYR A 1 185 ? -43.679 8.675 25.279 1.00 90.94 185 TYR A C 1
ATOM 1519 O O . TYR A 1 185 ? -44.325 9.653 24.897 1.00 90.94 185 TYR A O 1
ATOM 1527 N N . SER A 1 186 ? -42.464 8.403 24.807 1.00 89.38 186 SER A N 1
ATOM 1528 C CA . SER A 1 186 ? -41.755 9.258 23.859 1.00 89.38 186 SER A CA 1
ATOM 1529 C C . SER A 1 186 ? -42.452 9.316 22.510 1.00 89.38 186 SER A C 1
ATOM 1531 O O . SER A 1 186 ? -42.559 10.398 21.942 1.00 89.38 186 SER A O 1
ATOM 1533 N N . PHE A 1 187 ? -43.008 8.196 22.040 1.00 87.50 187 PHE A N 1
ATOM 1534 C CA . PHE A 1 187 ? -43.813 8.161 20.817 1.00 87.50 187 PHE A CA 1
ATOM 1535 C C . PHE A 1 187 ? -45.008 9.121 20.844 1.00 87.50 187 PHE A C 1
ATOM 1537 O O . PHE A 1 187 ? -45.417 9.611 19.795 1.00 87.50 187 PHE A O 1
ATOM 1544 N N . GLN A 1 188 ? -45.578 9.386 22.022 1.00 86.00 188 GLN A N 1
ATOM 1545 C CA . GLN A 1 188 ? -46.762 10.235 22.159 1.00 86.00 188 GLN A CA 1
ATOM 1546 C C . GLN A 1 188 ? -46.418 11.705 22.411 1.00 86.00 188 GLN A C 1
ATOM 1548 O O . GLN A 1 188 ? -47.138 12.586 21.943 1.00 86.00 188 GLN A O 1
ATOM 1553 N N . TYR A 1 189 ? -45.347 11.978 23.163 1.00 88.94 189 TYR A N 1
ATOM 1554 C CA . TYR A 1 189 ? -45.105 13.313 23.723 1.00 88.94 189 TYR A CA 1
ATOM 1555 C C . TYR A 1 189 ? -43.714 13.892 23.442 1.00 88.94 189 TYR A C 1
ATOM 1557 O O . TYR A 1 189 ? -43.510 15.088 23.660 1.00 88.94 189 TYR A O 1
ATOM 1565 N N . ALA A 1 190 ? -42.740 13.095 22.991 1.00 88.00 190 ALA A N 1
ATOM 1566 C CA . ALA A 1 190 ? -41.384 13.591 22.775 1.00 88.00 190 ALA A CA 1
ATOM 1567 C C . ALA A 1 190 ? -41.227 14.279 21.420 1.00 88.00 190 ALA A C 1
ATOM 1569 O O . ALA A 1 190 ? -41.689 13.799 20.390 1.00 88.00 190 ALA A O 1
ATOM 1570 N N . LYS A 1 191 ? -40.490 15.392 21.419 1.00 85.94 191 LYS A N 1
ATOM 1571 C CA . LYS A 1 191 ? -40.002 16.024 20.187 1.00 85.94 191 LYS A CA 1
ATOM 1572 C C . LYS A 1 191 ? -38.833 15.251 19.584 1.00 85.94 191 LYS A C 1
ATOM 1574 O O . LYS A 1 191 ? -38.681 15.224 18.369 1.00 85.94 191 LYS A O 1
ATOM 1579 N N . LYS A 1 192 ? -37.997 14.658 20.440 1.00 85.75 192 LYS A N 1
ATOM 1580 C CA . LYS A 1 192 ? -36.855 13.826 20.055 1.00 85.75 192 LYS A CA 1
ATOM 1581 C C . LYS A 1 192 ? -36.612 12.772 21.128 1.00 85.75 192 LYS A C 1
ATOM 1583 O O . LYS A 1 192 ? -36.648 13.087 22.320 1.00 85.75 192 LYS A O 1
ATOM 1588 N N . TYR A 1 193 ? -36.377 11.545 20.692 1.00 87.44 193 TYR A N 1
ATOM 1589 C CA . TYR A 1 193 ? -36.024 10.418 21.540 1.00 87.44 193 TYR A CA 1
ATOM 1590 C C . TYR A 1 193 ? -34.981 9.582 20.820 1.00 87.44 193 TYR A C 1
ATOM 1592 O O . TYR A 1 193 ? -35.227 9.121 19.708 1.00 87.44 193 TYR A O 1
ATOM 1600 N N . ASP A 1 194 ? -33.840 9.392 21.468 1.00 85.50 194 ASP A N 1
ATOM 1601 C CA . ASP A 1 194 ? -32.774 8.542 20.968 1.00 85.50 194 ASP A CA 1
ATOM 1602 C C . ASP A 1 194 ? -32.275 7.633 22.092 1.00 85.50 194 ASP A C 1
ATOM 1604 O O . ASP A 1 194 ? -31.900 8.090 23.178 1.00 85.50 194 ASP A O 1
ATOM 1608 N N . TYR A 1 195 ? -32.243 6.331 21.815 1.00 84.62 195 TYR A N 1
ATOM 1609 C CA . TYR A 1 195 ? -31.680 5.329 22.707 1.00 84.62 195 TYR A CA 1
ATOM 1610 C C . TYR A 1 195 ? -30.388 4.774 22.111 1.00 84.62 195 TYR A C 1
ATOM 1612 O O . TYR A 1 195 ? -30.403 4.016 21.142 1.00 84.62 195 TYR A O 1
ATOM 1620 N N . PHE A 1 196 ? -29.253 5.159 22.696 1.00 81.50 196 PHE A N 1
ATOM 1621 C CA . PHE A 1 196 ? -27.937 4.802 22.163 1.00 81.50 196 PHE A CA 1
ATOM 1622 C C . PHE A 1 196 ? -27.403 3.461 22.682 1.00 81.50 196 PHE A C 1
ATOM 1624 O O . PHE A 1 196 ? -26.371 3.009 22.198 1.00 81.50 196 PHE A O 1
ATOM 1631 N N . ASN A 1 197 ? -28.107 2.793 23.606 1.00 78.50 197 ASN A N 1
ATOM 1632 C CA . ASN A 1 197 ? -27.704 1.526 24.229 1.00 78.50 197 ASN A CA 1
ATOM 1633 C C . ASN A 1 197 ? -26.186 1.480 24.550 1.00 78.50 197 ASN A C 1
ATOM 1635 O O . ASN A 1 197 ? -25.703 2.319 25.312 1.00 78.50 197 ASN A O 1
ATOM 1639 N N . ASP A 1 198 ? -25.431 0.568 23.920 1.00 79.00 198 ASP A N 1
ATOM 1640 C CA . ASP A 1 198 ? -23.977 0.407 24.084 1.00 79.00 198 ASP A CA 1
ATOM 1641 C C . ASP A 1 198 ? -23.120 1.237 23.117 1.00 79.00 198 ASP A C 1
ATOM 1643 O O . ASP A 1 198 ? -21.890 1.155 23.134 1.00 79.00 198 ASP A O 1
ATOM 1647 N N . LYS A 1 199 ? -23.738 2.052 22.263 1.00 85.00 199 LYS A N 1
ATOM 1648 C CA . LYS A 1 199 ? -23.024 2.886 21.296 1.00 85.00 199 LYS A CA 1
ATOM 1649 C C . LYS A 1 199 ? -22.715 4.249 21.905 1.00 85.00 199 LYS A C 1
ATOM 1651 O O . LYS A 1 199 ? -23.599 4.956 22.381 1.00 85.00 199 LYS A O 1
ATOM 1656 N N . TRP A 1 200 ? -21.447 4.639 21.841 1.00 86.50 200 TRP A N 1
ATOM 1657 C CA . TRP A 1 200 ? -21.032 6.011 22.110 1.00 86.50 200 TRP A CA 1
ATOM 1658 C C . TRP A 1 200 ? -21.427 6.908 20.941 1.00 86.50 200 TRP A C 1
ATOM 1660 O O . TRP A 1 200 ? -21.232 6.546 19.781 1.00 86.50 200 TRP A O 1
ATOM 1670 N N . THR A 1 201 ? -21.955 8.087 21.245 1.00 85.06 201 THR A N 1
ATOM 1671 C CA . THR A 1 201 ? -22.242 9.113 20.241 1.00 85.06 201 THR A CA 1
ATOM 1672 C C . THR A 1 201 ? -21.736 10.469 20.715 1.00 85.06 201 THR A C 1
ATOM 1674 O O . THR A 1 201 ? -21.562 10.711 21.912 1.00 85.06 201 THR A O 1
ATOM 1677 N N . TYR A 1 202 ? -21.472 11.360 19.767 1.00 87.69 202 TYR A N 1
ATOM 1678 C CA . TYR A 1 202 ? -21.010 12.710 20.057 1.00 87.69 202 TYR A CA 1
ATOM 1679 C C . TYR A 1 202 ? -22.177 13.634 20.369 1.00 87.69 202 TYR A C 1
ATOM 1681 O O . TYR A 1 202 ? -23.243 13.535 19.760 1.00 87.69 202 TYR A O 1
ATOM 1689 N N . PHE A 1 203 ? -21.959 14.577 21.286 1.00 81.19 203 PHE A N 1
ATOM 1690 C CA . PHE A 1 203 ? -22.999 15.522 21.699 1.00 81.19 203 PHE A CA 1
ATOM 1691 C C . PHE A 1 203 ? -23.555 16.355 20.529 1.00 81.19 203 PHE A C 1
ATOM 1693 O O . PHE A 1 203 ? -24.741 16.665 20.504 1.00 81.19 203 PHE A O 1
ATOM 1700 N N . GLN A 1 204 ? -22.728 16.654 19.521 1.00 80.62 204 GLN A N 1
ATOM 1701 C CA . GLN A 1 204 ? -23.142 17.389 18.318 1.00 80.62 204 GLN A CA 1
ATOM 1702 C C . GLN A 1 204 ? -24.242 16.678 17.518 1.00 80.62 204 GLN A C 1
ATOM 1704 O O . GLN A 1 204 ? -25.036 17.343 16.869 1.00 80.62 204 GLN A O 1
ATOM 1709 N N . ASN A 1 205 ? -24.332 15.347 17.598 1.00 78.19 205 ASN A N 1
ATOM 1710 C CA . ASN A 1 205 ? -25.360 14.580 16.891 1.00 78.19 205 ASN A CA 1
ATOM 1711 C C . ASN A 1 205 ? -26.739 14.661 17.581 1.00 78.19 205 ASN A C 1
ATOM 1713 O O . ASN A 1 205 ? -27.737 14.183 17.035 1.00 78.19 205 ASN A O 1
ATOM 1717 N N . LEU A 1 206 ? -26.812 15.228 18.793 1.00 72.44 206 LEU A N 1
ATOM 1718 C CA . LEU A 1 206 ? -28.064 15.370 19.540 1.00 72.44 206 LEU A CA 1
ATOM 1719 C C . LEU A 1 206 ? -28.799 16.684 19.306 1.00 72.44 206 LEU A C 1
ATOM 1721 O O . LEU A 1 206 ? -30.015 16.708 19.516 1.00 72.44 206 LEU A O 1
ATOM 1725 N N . LEU A 1 207 ? -28.089 17.743 18.922 1.00 63.56 207 LEU A N 1
ATOM 1726 C CA . LEU A 1 207 ? -28.649 19.084 18.739 1.00 63.56 207 LEU A CA 1
ATOM 1727 C C . LEU A 1 207 ? -29.270 19.259 17.352 1.00 63.56 207 LEU A C 1
ATOM 1729 O O . LEU A 1 207 ? -28.711 18.715 16.377 1.00 63.56 207 LEU A O 1
#

Sequence (207 aa):
MPVQIYVRIWPAGKYISLLFLLLIVLAGCSRNKKNPGRPVAMVGNKYLYESQLPALSGPSISAQDSIRIRKSYIDKWIRRQLLLEKAEQNLTYEQKDVTDQMEEYRASLLIYKYQEMLLRQQMDTVISDEEIEKYYNEHSGSFVLNQPAFRGIFLMLPLDAPNLQKVREWTRSPNEDNIKNLESYSFQYAKKYDYFNDKWTYFQNLL

Foldseek 3Di:
DDDDDDDDDDPPPVVVVVVVVVVVVVVPPPPVPPPLADFPDDDDPDTDGPNNFDDPDDPPQDPVNVVVRRVVVRVVVNVVVVVVVVCVVPDDPVRPPCPVVVVVVVVVVVVVVVVVVVCVVPDPVPDDPVNVVVVCVVPVVVVDDPADKDAFKDFAFDPPQPPVVLLVVLRVPVDPVSVVVNVVSCVPTTPDIDHRHPHIDGPVVVD

Mean predicted aligned error: 17.11 Å

Nearest PDB structures (foldseek):
  3rfw-assembly1_A-2  TM=4.948E-01  e=3.008E-02  Campylobacter jejuni